Protein AF-A0AAD5RGF2-F1 (afdb_monomer_lite)

Sequence (316 aa):
MESLLALAFDNLSSYDGGKIKKGVKQVEGVLASMCLAPSTSSS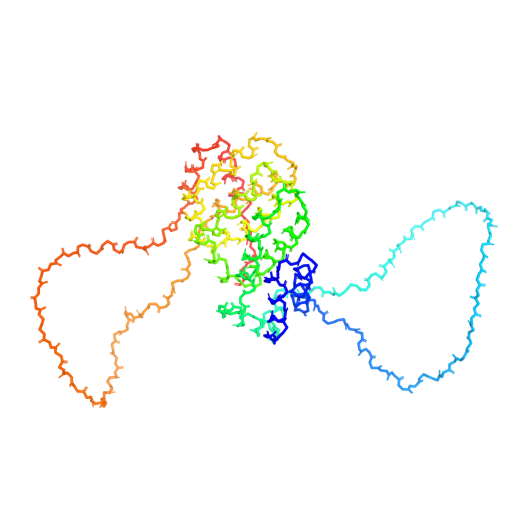KPNPNRSPRKHKRNVSSLANSSDLDGASSSSTTDQQQGSQNKSLNQLADDPAFREFFKTQEGFQYNIATHLLDTLERLVARGQDGQYDLLIVSVMDILQGVLLLHPPSKKLFAREQTMNLVLDLIEPVNCPAIQSSSLSVLIISLIDVPENNRCFEALDGLLAVSSLLDTLPSRSVGQKLIEVIYVWLMPETPSIPRAGGRDSVPGLLQRSPSKLPGVFARNNGDKKRENAGAEGDSTLSVEEKAEMLKGYMEDVDEFVVDLKRNPPFEGVVV

Radius of gyration: 27.9 Å; chains: 1; bounding box: 92×73×74 Å

InterPro domains:
  IPR012535 Cell division protein Cdc14 [PF08045] (1-311)
  IPR012535 Cell division protein Cdc14 [PTHR34065] (2-311)

Organism: NCBI:txid339359

Secondary structure (DSSP, 8-state):
-HHHHHHHHHHHT-S-HHHHHHHHHHHHHHHHHHHBPPPS------TT----------------------------------PBPPHHHHHT-HHHHHHHHHHHSTTT-HHHHHHHHHHHHHTT-TTSTTHHHHHHHHHHHHHHHHH-GGGGGGGGSHHHHHHHHHHHSTTS-HHHHHHHHHHHHHHHTT-HHHHHHHHHTTHHHHHHHHHHT---HHHHHHHHHHHHHHHSPPPPP-------------------------------------------PPPHHHHHHHHTTT-STHHHHHHHHHHS-TTTT---

Foldseek 3Di:
DVVLLVCLLVLLPDPDPVSVVVSLVSLVVLLCVLFFAPQPPPPDPPPPDDDDDDDDDDDDDDDDDDDDDDDDDPPPPPPSDRDTDDPVRSVPDPSLVVVQVQCVDPVRNLLVSLLVSLVSCVVVCPPVPCVVVNLSSLVSNLSSCVSHVVSLVVLLDLVSVVSLLVQLDPVHDPSSNLSSLSNLLSSLAQDLSNLVSCVVVVVLQSLLVVCVVVDDPSNNVSSLSNLLSSLAFHDQDPDDPDDPPDDDDDDDDDDDDDDDDDDDDDDDDPDPPPPPPPSDGDHSVRSLVVSVVRDVCSVVSVVVCVVCVPPPPDPD

pLDDT: mean 75.95, std 25.36, range [28.23, 98.38]

Structure (mmCIF, N/CA/C/O backbone):
data_AF-A0AAD5RGF2-F1
#
_entry.id   AF-A0AAD5RGF2-F1
#
loop_
_atom_site.group_PDB
_atom_site.id
_atom_site.type_symbol
_atom_site.label_atom_id
_atom_site.label_alt_id
_atom_site.label_comp_id
_atom_site.label_asym_id
_atom_site.label_entity_id
_atom_site.label_seq_id
_atom_site.pdbx_PDB_ins_code
_atom_site.Cartn_x
_atom_site.Cartn_y
_atom_site.Cartn_z
_atom_site.occupancy
_atom_site.B_iso_or_equiv
_atom_site.auth_seq_id
_atom_site.auth_comp_id
_atom_site.auth_asym_id
_atom_site.auth_atom_id
_atom_site.pdbx_PDB_model_num
ATOM 1 N N . MET A 1 1 ? -12.676 2.537 21.021 1.00 88.69 1 MET A N 1
ATOM 2 C CA . MET A 1 1 ? -11.789 2.918 19.896 1.00 88.69 1 MET A CA 1
ATOM 3 C C . MET A 1 1 ? -12.485 3.735 18.801 1.00 88.69 1 MET A C 1
ATOM 5 O O . MET A 1 1 ? -11.924 4.714 18.322 1.00 88.69 1 MET A O 1
ATOM 9 N N . GLU A 1 2 ? -13.708 3.362 18.429 1.00 91.62 2 GLU A N 1
ATOM 10 C CA . GLU A 1 2 ? -14.497 3.943 17.328 1.00 91.62 2 GLU A CA 1
ATOM 11 C C . GLU A 1 2 ? -14.607 5.476 17.333 1.00 91.62 2 GLU A C 1
ATOM 13 O O . GLU A 1 2 ? -14.487 6.097 16.284 1.00 91.62 2 GLU A O 1
ATOM 18 N N . SER A 1 3 ? -14.776 6.114 18.497 1.00 91.12 3 SER A N 1
ATOM 19 C CA . SER A 1 3 ? -14.884 7.579 18.594 1.00 91.12 3 SER A CA 1
ATOM 20 C C . SER A 1 3 ? -13.600 8.316 18.198 1.00 91.12 3 SER A C 1
ATOM 22 O O . SER A 1 3 ? -13.662 9.384 17.592 1.00 91.12 3 SER A O 1
ATOM 24 N N . LEU A 1 4 ? -12.433 7.744 18.516 1.00 91.44 4 LEU A N 1
ATOM 25 C CA . LEU A 1 4 ? -11.137 8.294 18.111 1.00 91.44 4 LEU A CA 1
ATOM 26 C C . LEU A 1 4 ? -10.947 8.163 16.600 1.00 91.44 4 LEU A C 1
ATOM 28 O O . LEU A 1 4 ? -10.474 9.101 15.961 1.00 91.44 4 LEU A O 1
ATOM 32 N N . LEU A 1 5 ? -11.355 7.020 16.041 1.00 94.75 5 LEU A N 1
ATOM 33 C CA . LEU A 1 5 ? -11.298 6.766 14.606 1.00 94.75 5 LEU A CA 1
ATOM 34 C C . LEU A 1 5 ? -12.266 7.663 13.833 1.00 94.75 5 LEU A C 1
ATOM 36 O O . LEU A 1 5 ? -11.851 8.269 12.856 1.00 94.75 5 LEU A O 1
ATOM 40 N N . ALA A 1 6 ? -13.500 7.842 14.307 1.00 94.88 6 ALA A N 1
ATOM 41 C CA . ALA A 1 6 ? -14.470 8.748 13.692 1.00 94.88 6 ALA A CA 1
ATOM 42 C C . ALA A 1 6 ? -13.910 10.175 13.562 1.00 94.88 6 ALA A C 1
ATOM 44 O O . ALA A 1 6 ? -13.911 10.745 12.476 1.00 94.88 6 ALA A O 1
ATOM 45 N N . LEU A 1 7 ? -13.322 10.711 14.640 1.00 95.88 7 LEU A N 1
ATOM 46 C CA . LEU A 1 7 ? -12.685 12.029 14.604 1.00 95.88 7 LEU A CA 1
ATOM 47 C C . LEU A 1 7 ? -11.490 12.082 13.636 1.00 95.88 7 LEU A C 1
ATOM 49 O O . LEU A 1 7 ? -11.255 13.112 13.000 1.00 95.88 7 LEU A O 1
ATOM 53 N N . ALA A 1 8 ? -10.712 11.001 13.544 1.00 96.75 8 ALA A N 1
ATOM 54 C CA . ALA A 1 8 ? -9.614 10.908 12.589 1.00 96.75 8 ALA A CA 1
ATOM 55 C C . ALA A 1 8 ? -10.130 10.908 11.144 1.00 96.75 8 ALA A C 1
ATOM 57 O O . ALA A 1 8 ? -9.607 11.650 10.314 1.00 96.75 8 ALA A O 1
ATOM 58 N N . PHE A 1 9 ? -11.192 10.157 10.858 1.00 97.31 9 PHE A N 1
ATOM 59 C CA . PHE A 1 9 ? -11.791 10.059 9.528 1.00 97.31 9 PHE A CA 1
ATOM 60 C C . PHE A 1 9 ? -12.466 11.361 9.085 1.00 97.31 9 PHE A C 1
ATOM 62 O O . PHE A 1 9 ? -12.321 11.750 7.928 1.00 97.31 9 PHE A O 1
ATOM 69 N N . ASP A 1 10 ? -13.089 12.111 9.996 1.00 97.19 10 ASP A N 1
ATOM 70 C CA . ASP A 1 10 ? -13.591 13.465 9.710 1.00 97.19 10 ASP A CA 1
ATOM 71 C C . ASP A 1 10 ? -12.460 14.414 9.271 1.00 97.19 10 ASP A C 1
ATOM 73 O O . ASP A 1 10 ? -12.632 15.281 8.413 1.00 97.19 10 ASP A O 1
ATOM 77 N N . ASN A 1 11 ? -11.267 14.247 9.846 1.00 97.44 11 ASN A N 1
ATOM 78 C CA . ASN A 1 11 ? -10.094 15.026 9.463 1.00 97.44 11 ASN A CA 1
ATOM 79 C C . ASN A 1 11 ? -9.471 14.536 8.143 1.00 97.44 11 ASN A C 1
ATOM 81 O O . ASN A 1 11 ? -9.024 15.368 7.356 1.00 97.44 11 ASN A O 1
ATOM 85 N N . LEU A 1 12 ? -9.466 13.225 7.875 1.00 97.06 12 LEU A N 1
ATOM 86 C CA . LEU A 1 12 ? -8.973 12.630 6.623 1.00 97.06 12 LEU A CA 1
ATOM 87 C C . LEU A 1 12 ? -9.880 12.926 5.416 1.00 97.06 12 LEU A C 1
ATOM 89 O O . LEU A 1 12 ? -9.400 13.088 4.293 1.00 97.06 12 LEU A O 1
ATOM 93 N N . SER A 1 13 ? -11.190 13.029 5.637 1.00 95.44 13 SER A N 1
ATOM 94 C CA . SER A 1 13 ? -12.176 13.367 4.602 1.00 95.44 13 SER A CA 1
ATOM 95 C C . SER A 1 13 ? -12.215 14.865 4.263 1.00 95.44 13 SER A C 1
ATOM 97 O O . SER A 1 13 ? -12.835 15.272 3.280 1.00 95.44 13 SER A O 1
ATOM 99 N N . SER A 1 14 ? -11.513 15.699 5.036 1.00 94.31 14 SER A N 1
ATOM 100 C CA . SER A 1 14 ? -11.391 17.136 4.797 1.00 94.31 14 SER A CA 1
ATOM 101 C C . SER A 1 14 ? -10.649 17.465 3.495 1.00 94.31 14 SER A C 1
ATOM 103 O O . SER A 1 14 ? -9.783 16.729 3.033 1.00 94.31 14 SER A O 1
ATOM 105 N N . TYR A 1 15 ? -10.933 18.645 2.939 1.00 90.12 15 TYR A N 1
ATOM 106 C CA . TYR A 1 15 ? -10.203 19.212 1.800 1.00 90.12 15 TYR A CA 1
ATOM 107 C C . TYR A 1 15 ? -8.976 20.035 2.221 1.00 90.12 15 TYR A C 1
ATOM 109 O O . TYR A 1 15 ? -8.103 20.296 1.400 1.00 90.12 15 TYR A O 1
ATOM 117 N N . ASP A 1 16 ? -8.917 20.450 3.486 1.00 92.88 16 ASP A N 1
ATOM 118 C CA . ASP A 1 16 ? -7.796 21.204 4.047 1.00 92.88 16 ASP A CA 1
ATOM 119 C C . ASP A 1 16 ? -6.626 20.280 4.419 1.00 92.88 16 ASP A C 1
ATOM 121 O O . ASP A 1 16 ? -6.779 19.392 5.261 1.00 92.88 16 ASP A O 1
ATOM 125 N N . GLY A 1 17 ? -5.444 20.534 3.848 1.00 92.06 17 GLY A N 1
ATOM 126 C CA . GLY A 1 17 ? -4.241 19.733 4.095 1.00 92.06 17 GLY A CA 1
ATOM 127 C C . GLY A 1 17 ? -3.797 19.729 5.563 1.00 92.06 17 GLY A C 1
ATOM 128 O O . GLY A 1 17 ? -3.267 18.727 6.044 1.00 92.06 17 GLY A O 1
ATOM 129 N N . GLY A 1 18 ? -4.065 20.809 6.309 1.00 94.94 18 GLY A N 1
ATOM 130 C CA . GLY A 1 18 ? -3.798 20.875 7.749 1.00 94.94 18 GLY A CA 1
ATOM 131 C C . GLY A 1 18 ? -4.640 19.875 8.545 1.00 94.94 18 GLY A C 1
ATOM 132 O O . GLY A 1 18 ? -4.113 19.146 9.392 1.00 94.94 18 GLY A O 1
ATOM 133 N N . LYS A 1 19 ? -5.938 19.793 8.239 1.00 96.94 19 LYS A N 1
ATOM 134 C CA . LYS A 1 19 ? -6.843 18.779 8.791 1.00 96.94 19 LYS A CA 1
ATOM 135 C C . LYS A 1 19 ? -6.448 17.367 8.373 1.00 96.94 19 LYS A C 1
ATOM 137 O O . LYS A 1 19 ? -6.345 16.525 9.258 1.00 96.94 19 LYS A O 1
ATOM 142 N N . ILE A 1 20 ? -6.125 17.114 7.103 1.00 96.88 20 ILE A N 1
ATOM 143 C CA . ILE A 1 20 ? -5.700 15.769 6.670 1.00 96.88 20 ILE A CA 1
ATOM 144 C C . ILE A 1 20 ? -4.458 15.332 7.456 1.00 96.88 20 ILE A C 1
ATOM 146 O O . ILE A 1 20 ? -4.459 14.267 8.069 1.00 96.88 20 ILE A O 1
ATOM 150 N N . LYS A 1 21 ? -3.441 16.198 7.567 1.00 96.88 21 LYS A N 1
ATOM 151 C CA . LYS A 1 21 ? -2.241 15.938 8.381 1.00 96.88 21 LYS A CA 1
ATOM 152 C C . LYS A 1 21 ? -2.573 15.639 9.846 1.00 96.88 21 LYS A C 1
ATOM 154 O O . LYS A 1 21 ? -1.913 14.815 10.476 1.00 96.88 21 LYS A O 1
ATOM 159 N N . LYS A 1 22 ? -3.584 16.303 10.412 1.00 97.62 22 LYS A N 1
ATOM 160 C CA . LYS A 1 22 ? -4.071 16.013 11.767 1.00 97.62 22 LYS A CA 1
ATOM 161 C C . LYS A 1 22 ? -4.736 14.635 11.847 1.00 97.62 22 LYS A C 1
ATOM 163 O O . LYS A 1 22 ? -4.462 13.917 12.802 1.00 97.62 22 LYS A O 1
ATOM 168 N N . GLY A 1 23 ? -5.557 14.269 10.863 1.00 97.81 23 GLY A N 1
ATOM 169 C CA . GLY A 1 23 ? -6.191 12.950 10.773 1.00 97.81 23 GLY A CA 1
ATOM 170 C C . GLY A 1 23 ? -5.162 11.825 10.686 1.00 97.81 23 GLY A C 1
ATOM 171 O O . GLY A 1 23 ? -5.204 10.894 11.483 1.00 97.81 23 GLY A O 1
ATOM 172 N N . VAL A 1 24 ? -4.164 11.979 9.812 1.00 97.50 24 VAL A N 1
ATOM 173 C CA . VAL A 1 24 ? -3.018 11.064 9.666 1.00 97.50 24 VAL A CA 1
ATOM 174 C C . VAL A 1 24 ? -2.310 10.852 11.011 1.00 97.50 24 VAL A C 1
ATOM 176 O O . VAL A 1 24 ? -2.174 9.720 11.464 1.00 97.50 24 VAL A O 1
ATOM 179 N N . LYS A 1 25 ? -1.976 11.933 11.731 1.00 97.25 25 LYS A N 1
ATOM 180 C CA . LYS A 1 25 ? -1.365 11.843 13.072 1.00 97.25 25 LYS A CA 1
ATOM 181 C C . LYS A 1 25 ? -2.256 11.183 14.124 1.00 97.25 25 LYS A C 1
ATOM 183 O O . LYS A 1 25 ? -1.752 10.560 15.055 1.00 97.25 25 LYS A O 1
ATOM 188 N N . GLN A 1 26 ? -3.573 11.360 14.037 1.00 97.06 26 GLN A N 1
ATOM 189 C CA . GLN A 1 26 ? -4.510 10.710 14.956 1.00 97.06 26 GLN A CA 1
ATOM 190 C C . GLN A 1 26 ? -4.540 9.199 14.727 1.00 97.06 26 GLN A C 1
ATOM 192 O O . GLN A 1 26 ? -4.489 8.451 15.701 1.00 97.06 26 GLN A O 1
ATOM 197 N N . VAL A 1 27 ? -4.562 8.760 13.464 1.00 97.25 27 VAL A N 1
ATOM 198 C CA . VAL A 1 27 ? -4.447 7.340 13.109 1.00 97.25 27 VAL A CA 1
ATOM 199 C C . VAL A 1 27 ? -3.119 6.776 13.608 1.00 97.25 27 VAL A C 1
ATOM 201 O O . VAL A 1 27 ? -3.119 5.793 14.343 1.00 97.25 27 VAL A O 1
ATOM 204 N N . GLU A 1 28 ? -2.004 7.438 13.296 1.00 95.69 28 GLU A N 1
ATOM 205 C CA . GLU A 1 28 ? -0.670 7.048 13.763 1.00 95.69 28 GLU A CA 1
ATOM 206 C C . GLU A 1 28 ? -0.619 6.903 15.292 1.00 95.69 28 GLU A C 1
ATOM 208 O O . GLU A 1 28 ? -0.119 5.907 15.807 1.00 95.69 28 GLU A O 1
ATOM 213 N N . GLY A 1 29 ? -1.210 7.848 16.032 1.00 94.19 29 GLY A N 1
ATOM 214 C CA . GLY A 1 29 ? -1.286 7.795 17.491 1.00 94.19 29 GLY A CA 1
ATOM 215 C C . GLY A 1 29 ? -2.074 6.596 18.025 1.00 94.19 29 GLY A C 1
ATOM 216 O O . GLY A 1 29 ? -1.660 5.988 19.015 1.00 94.19 29 GLY A O 1
ATOM 217 N N . VAL A 1 30 ? -3.179 6.219 17.368 1.00 93.19 30 VAL A N 1
ATOM 218 C CA . VAL A 1 30 ? -3.931 5.003 17.721 1.00 93.19 30 VAL A CA 1
ATOM 219 C C . VAL A 1 30 ? -3.057 3.769 17.496 1.00 93.19 30 VAL A C 1
ATOM 221 O O . VAL A 1 30 ? -2.925 2.956 18.410 1.00 93.19 30 VAL A O 1
ATOM 224 N N . LEU A 1 31 ? -2.399 3.655 16.338 1.00 93.06 31 LEU A N 1
ATOM 225 C CA . LEU A 1 31 ? -1.520 2.523 16.021 1.00 93.06 31 LEU A CA 1
ATOM 226 C C . LEU A 1 31 ? -0.338 2.424 16.996 1.00 93.06 31 LEU A C 1
ATOM 228 O O . LEU A 1 31 ? -0.085 1.364 17.569 1.00 93.06 31 LEU A O 1
ATOM 232 N N . ALA A 1 32 ? 0.332 3.544 17.269 1.00 91.12 32 ALA A N 1
ATOM 233 C CA . ALA A 1 32 ? 1.455 3.613 18.197 1.00 91.12 32 ALA A CA 1
ATOM 234 C C . ALA A 1 32 ? 1.061 3.186 19.618 1.00 91.12 32 ALA A C 1
ATOM 236 O O . ALA A 1 32 ? 1.807 2.459 20.273 1.00 91.12 32 ALA A O 1
ATOM 237 N N . SER A 1 33 ? -0.128 3.581 20.091 1.00 88.88 33 SER A N 1
ATOM 238 C CA . SER A 1 33 ? -0.611 3.200 21.427 1.00 88.88 33 SER A CA 1
ATOM 239 C C . SER A 1 33 ? -0.773 1.686 21.608 1.00 88.88 33 SER A C 1
ATOM 241 O O . SER A 1 33 ? -0.654 1.179 22.725 1.00 88.88 33 SER A O 1
ATOM 243 N N . MET A 1 34 ? -0.999 0.956 20.513 1.00 88.81 34 MET A N 1
ATOM 244 C CA . MET A 1 34 ? -1.106 -0.500 20.525 1.00 88.81 34 MET A CA 1
ATOM 245 C C . MET A 1 34 ? 0.260 -1.168 20.382 1.00 88.81 34 MET A C 1
ATOM 247 O O . MET A 1 34 ? 0.527 -2.137 21.087 1.00 88.81 34 MET A O 1
ATOM 251 N N . CYS A 1 35 ? 1.138 -0.646 19.523 1.00 86.94 35 CYS A N 1
ATOM 252 C CA . CYS A 1 35 ? 2.425 -1.275 19.212 1.00 86.94 35 CYS A CA 1
ATOM 253 C C . CYS A 1 35 ? 3.517 -1.030 20.269 1.00 86.94 35 CYS A C 1
ATOM 255 O O . CYS A 1 35 ? 4.466 -1.809 20.369 1.00 86.94 35 CYS A O 1
ATOM 257 N N . LEU A 1 36 ? 3.406 0.032 21.071 1.00 85.94 36 LEU A N 1
ATOM 258 C CA . LEU A 1 36 ? 4.407 0.386 22.080 1.00 85.94 36 LEU A CA 1
ATOM 259 C C . LEU A 1 36 ? 4.057 -0.206 23.450 1.00 85.94 36 LEU A C 1
ATOM 261 O O . LEU A 1 36 ? 2.907 -0.154 23.895 1.00 85.94 36 LEU A O 1
ATOM 265 N N . ALA A 1 37 ? 5.050 -0.761 24.149 1.00 71.56 37 ALA A N 1
ATOM 266 C CA . ALA A 1 37 ? 4.880 -1.205 25.525 1.00 71.56 37 ALA A CA 1
ATOM 267 C C . ALA A 1 37 ? 4.578 0.005 26.425 1.00 71.56 37 ALA A C 1
ATOM 269 O O . ALA A 1 37 ? 5.174 1.074 26.240 1.00 71.56 37 ALA A O 1
ATOM 270 N N . PRO A 1 38 ? 3.679 -0.136 27.417 1.00 66.25 38 PRO A N 1
ATOM 271 C CA . PRO A 1 38 ? 3.448 0.927 28.379 1.00 66.25 38 PRO A CA 1
ATOM 272 C C . PRO A 1 38 ? 4.770 1.242 29.076 1.00 66.25 38 PRO A C 1
ATOM 274 O O . PRO A 1 38 ? 5.392 0.366 29.681 1.00 66.25 38 PRO A O 1
ATOM 277 N N . SER A 1 39 ? 5.214 2.497 28.978 1.00 54.84 39 SER A N 1
ATOM 278 C CA . SER A 1 39 ? 6.402 2.959 29.685 1.00 54.84 39 SER A CA 1
ATOM 279 C C . SER A 1 39 ? 6.228 2.636 31.165 1.00 54.84 39 SER A C 1
ATOM 281 O O . SER A 1 39 ? 5.267 3.091 31.790 1.00 54.84 39 SER A O 1
ATOM 283 N N . THR A 1 40 ? 7.140 1.854 31.739 1.00 46.06 40 THR A N 1
ATOM 284 C CA . THR A 1 40 ? 7.184 1.557 33.173 1.00 46.06 40 THR A CA 1
ATOM 285 C C . THR A 1 40 ? 7.617 2.810 33.944 1.00 46.06 40 THR A C 1
ATOM 287 O O . THR A 1 40 ? 8.693 2.864 34.527 1.00 46.06 40 THR A O 1
ATOM 290 N N . SER A 1 41 ? 6.801 3.861 33.910 1.00 45.72 41 SER A N 1
ATOM 291 C CA . SER A 1 41 ? 7.004 5.135 34.605 1.00 45.72 41 SER A CA 1
ATOM 292 C C . SER A 1 41 ? 5.874 5.432 35.595 1.00 45.72 41 SER A C 1
ATOM 294 O O . SER A 1 41 ? 5.729 6.552 36.071 1.00 45.72 41 SER A O 1
ATOM 296 N N . SER A 1 42 ? 5.115 4.409 35.999 1.00 44.19 42 SER A N 1
ATOM 297 C CA . SER A 1 42 ? 4.270 4.445 37.195 1.00 44.19 42 SER A CA 1
ATOM 298 C C . SER A 1 42 ? 4.916 3.661 38.342 1.00 44.19 42 SER A C 1
ATOM 300 O O . SER A 1 42 ? 4.300 2.789 38.960 1.00 44.19 42 SER A O 1
ATOM 302 N N . SER A 1 43 ? 6.182 3.955 38.653 1.00 39.69 43 SER A N 1
ATOM 303 C CA . SER A 1 43 ? 6.703 3.671 39.988 1.00 39.69 43 SER A CA 1
ATOM 304 C C . SER A 1 43 ? 5.896 4.517 40.973 1.00 39.69 43 SER A C 1
ATOM 306 O O . SER A 1 43 ? 5.983 5.745 40.955 1.00 39.69 43 SER A O 1
ATOM 308 N N . LYS A 1 44 ? 5.064 3.846 41.776 1.00 40.59 44 LYS A N 1
ATOM 309 C CA . LYS A 1 44 ? 4.258 4.407 42.870 1.00 40.59 44 LYS A CA 1
ATOM 310 C C . LYS A 1 44 ? 5.005 5.559 43.570 1.00 40.59 44 LYS A C 1
ATOM 312 O O . LYS A 1 44 ? 6.179 5.371 43.902 1.00 40.59 44 LYS A O 1
ATOM 317 N N . PRO A 1 45 ? 4.369 6.714 43.845 1.00 37.72 45 PRO A N 1
ATOM 318 C CA . PRO A 1 45 ? 5.002 7.744 44.655 1.00 37.72 45 PRO A CA 1
ATOM 319 C C . PRO A 1 45 ? 5.266 7.147 46.039 1.00 37.72 45 PRO A C 1
ATOM 321 O O . PRO A 1 45 ? 4.339 6.829 46.778 1.00 37.72 45 PRO A O 1
ATOM 324 N N . ASN A 1 46 ? 6.540 6.925 46.359 1.00 44.16 46 ASN A N 1
ATOM 325 C CA . ASN A 1 46 ? 6.959 6.473 47.676 1.00 44.16 46 ASN A CA 1
ATOM 326 C C . ASN A 1 46 ? 6.642 7.609 48.671 1.00 44.16 46 ASN A C 1
ATOM 328 O O . ASN A 1 46 ? 7.241 8.681 48.544 1.00 44.16 46 ASN A O 1
ATOM 332 N N . PRO A 1 47 ? 5.723 7.436 49.640 1.00 44.12 47 PRO A N 1
ATOM 333 C CA . PRO A 1 47 ? 5.250 8.531 50.492 1.00 44.12 47 PRO A CA 1
ATOM 334 C C . PRO A 1 47 ? 6.287 9.008 51.523 1.00 44.12 47 PRO A C 1
ATOM 336 O O . PRO A 1 47 ? 5.976 9.854 52.354 1.00 44.12 47 PRO A O 1
ATOM 339 N N . ASN A 1 48 ? 7.523 8.500 51.476 1.00 45.34 48 ASN A N 1
ATOM 340 C CA . ASN A 1 48 ? 8.522 8.708 52.523 1.00 45.34 48 ASN A CA 1
ATOM 341 C C . ASN A 1 48 ? 9.725 9.575 52.117 1.00 45.34 48 ASN A C 1
ATOM 343 O O . ASN A 1 48 ? 10.792 9.475 52.723 1.00 45.34 48 ASN A O 1
ATOM 347 N N . ARG A 1 49 ? 9.594 10.433 51.094 1.00 41.41 49 ARG A N 1
ATOM 348 C CA . ARG A 1 49 ? 10.670 11.362 50.711 1.00 41.41 49 ARG A CA 1
ATOM 349 C C . ARG A 1 49 ? 10.314 12.802 51.078 1.00 41.41 49 ARG A C 1
ATOM 351 O O . ARG A 1 49 ? 9.606 13.493 50.353 1.00 41.41 49 ARG A O 1
ATOM 358 N N . SER A 1 50 ? 10.829 13.237 52.225 1.00 41.16 50 SER A N 1
ATOM 359 C CA . SER A 1 50 ? 10.734 14.604 52.745 1.00 41.16 50 SER A CA 1
ATOM 360 C C . SER A 1 50 ? 11.216 15.655 51.728 1.00 41.16 50 SER A C 1
ATOM 362 O O . SER A 1 50 ? 12.173 15.398 50.988 1.00 41.16 50 SER A O 1
ATOM 364 N N . PRO A 1 51 ? 10.629 16.867 51.704 1.00 39.66 51 PRO A N 1
ATOM 365 C CA . PRO A 1 51 ? 10.959 17.878 50.710 1.00 39.66 51 PRO A CA 1
ATOM 366 C C . PRO A 1 51 ? 12.258 18.597 51.095 1.00 39.66 51 PRO A C 1
ATOM 368 O O . PRO A 1 51 ? 12.297 19.362 52.060 1.00 39.66 51 PRO A O 1
ATOM 371 N N . ARG A 1 52 ? 13.337 18.395 50.330 1.00 40.78 52 ARG A N 1
ATOM 372 C CA . ARG A 1 52 ? 14.515 19.274 50.403 1.00 40.78 52 ARG A CA 1
ATOM 373 C C . ARG A 1 52 ? 14.349 20.448 49.440 1.00 40.78 52 ARG A C 1
ATOM 375 O O . ARG A 1 52 ? 14.257 20.276 48.230 1.00 40.78 52 ARG A O 1
ATOM 382 N N . LYS A 1 53 ? 14.296 21.642 50.033 1.00 37.44 53 LYS A N 1
ATOM 383 C CA . LYS A 1 53 ? 14.315 22.955 49.383 1.00 37.44 53 LYS A CA 1
ATOM 384 C C . LYS A 1 53 ? 15.711 23.297 48.834 1.00 37.44 53 LYS A C 1
ATOM 386 O O . LYS A 1 53 ? 16.710 22.905 49.429 1.00 37.44 53 LYS A O 1
ATOM 391 N N . HIS A 1 54 ? 15.707 24.185 47.831 1.00 34.38 54 HIS A N 1
ATOM 392 C CA . HIS A 1 54 ? 16.819 24.980 47.274 1.00 34.38 54 HIS A CA 1
ATOM 393 C C . HIS A 1 54 ? 17.815 24.200 46.387 1.00 34.38 54 HIS A C 1
ATOM 395 O O . HIS A 1 54 ? 18.180 23.081 46.698 1.00 34.38 54 HIS A O 1
ATOM 401 N N . LYS A 1 55 ? 18.309 24.727 45.259 1.00 34.59 55 LYS A N 1
ATOM 402 C CA . LYS A 1 55 ? 18.575 26.131 44.918 1.00 34.59 55 LYS A CA 1
ATOM 403 C C . LYS A 1 55 ? 18.701 26.272 43.391 1.00 34.59 55 LYS A C 1
ATOM 405 O O . LYS A 1 55 ? 19.321 25.437 42.743 1.00 34.59 55 LYS A O 1
ATOM 410 N N . ARG A 1 56 ? 18.137 27.355 42.847 1.00 36.03 56 ARG A N 1
ATOM 411 C CA . ARG A 1 56 ? 18.503 27.916 41.538 1.00 36.03 56 ARG A CA 1
ATOM 412 C C . ARG A 1 56 ? 20.001 28.228 41.537 1.00 36.03 56 ARG A C 1
ATOM 414 O O . ARG A 1 56 ? 20.473 28.773 42.531 1.00 36.03 56 ARG A O 1
ATOM 421 N N . ASN A 1 57 ? 20.691 27.979 40.428 1.00 30.08 57 ASN A N 1
ATOM 422 C CA . ASN A 1 57 ? 21.732 28.892 39.968 1.00 30.08 57 ASN A CA 1
ATOM 423 C C . ASN A 1 57 ? 21.890 28.837 38.450 1.00 30.08 57 ASN A C 1
ATOM 425 O O . ASN A 1 57 ? 21.703 27.808 37.809 1.00 30.08 57 ASN A O 1
ATOM 429 N N . VAL A 1 58 ? 22.150 30.025 37.927 1.00 35.28 58 VAL A N 1
ATOM 430 C CA . VAL A 1 58 ? 22.124 30.457 36.538 1.00 35.28 58 VAL A CA 1
ATOM 431 C C . VAL A 1 58 ? 23.574 30.729 36.111 1.00 35.28 58 VAL A C 1
ATOM 433 O O . VAL A 1 58 ? 24.365 31.183 36.932 1.00 35.28 58 VAL A O 1
ATOM 436 N N . SER A 1 59 ? 23.842 30.483 34.824 1.00 37.69 59 SER A N 1
ATOM 437 C CA . SER A 1 59 ? 24.864 31.070 33.930 1.00 37.69 59 SER A CA 1
ATOM 438 C C . SER A 1 59 ? 26.376 30.784 34.054 1.00 37.69 59 SER A C 1
ATOM 440 O O . SER A 1 59 ? 26.976 30.860 35.119 1.00 37.69 59 SER A O 1
ATOM 442 N N . SER A 1 60 ? 26.932 30.651 32.834 1.00 32.06 60 SER A N 1
ATOM 443 C CA . SER A 1 60 ? 28.146 31.256 32.234 1.00 32.06 60 SER A CA 1
ATOM 444 C C . SER A 1 60 ? 29.498 30.519 32.227 1.00 32.06 60 SER A C 1
ATOM 446 O O . SER A 1 60 ? 30.157 30.380 33.248 1.00 32.06 60 SER A O 1
ATOM 448 N N . LEU A 1 61 ? 29.883 30.154 30.991 1.00 34.22 61 LEU A N 1
ATOM 449 C CA . LEU A 1 61 ? 31.193 30.190 30.307 1.00 34.22 61 LEU A CA 1
ATOM 450 C C . LEU A 1 61 ? 32.452 30.594 31.108 1.00 34.22 61 LEU A C 1
ATOM 452 O O . LEU A 1 61 ? 32.510 31.715 31.602 1.00 34.22 61 LEU A O 1
ATOM 456 N N . ALA A 1 62 ? 33.515 29.772 31.040 1.00 32.06 62 ALA A N 1
ATOM 457 C CA . ALA A 1 62 ? 34.771 30.073 30.317 1.00 32.06 62 ALA A CA 1
ATOM 458 C C . ALA A 1 62 ? 35.860 28.979 30.497 1.00 32.06 62 ALA A C 1
ATOM 460 O O . ALA A 1 62 ? 36.040 28.442 31.584 1.00 32.06 62 ALA A O 1
ATOM 461 N N . ASN A 1 63 ? 36.561 28.709 29.386 1.00 32.56 63 ASN A N 1
ATOM 462 C CA . ASN A 1 63 ? 37.828 27.996 29.126 1.00 32.56 63 ASN A CA 1
ATOM 463 C C . ASN A 1 63 ? 38.793 27.628 30.274 1.00 32.56 63 ASN A C 1
ATOM 465 O O . ASN A 1 63 ? 39.196 28.500 31.037 1.00 32.56 63 ASN A O 1
ATOM 469 N N . SER A 1 64 ? 39.406 26.439 30.150 1.00 35.53 64 SER A N 1
ATOM 470 C CA . SER A 1 64 ? 40.872 26.294 30.019 1.00 35.53 64 SER A CA 1
ATOM 471 C C . SER A 1 64 ? 41.275 24.897 29.519 1.00 35.53 64 SER A C 1
ATOM 473 O O . SER A 1 64 ? 40.657 23.894 29.866 1.00 35.53 64 SER A O 1
ATOM 475 N N . SER A 1 65 ? 42.310 24.895 28.686 1.00 34.06 65 SER A N 1
ATOM 476 C CA . SER A 1 65 ? 43.058 23.801 28.064 1.00 34.06 65 SER A CA 1
ATOM 477 C C . SER A 1 65 ? 43.729 22.842 29.057 1.00 34.06 65 SER A C 1
ATOM 479 O O . SER A 1 65 ? 44.149 23.282 30.121 1.00 34.06 65 SER A O 1
ATOM 481 N N . ASP A 1 66 ? 43.844 21.557 28.687 1.00 31.72 66 ASP A N 1
ATOM 482 C CA . ASP A 1 66 ? 45.119 20.830 28.492 1.00 31.72 66 ASP A CA 1
ATOM 483 C C . ASP A 1 66 ? 45.002 19.290 28.644 1.00 31.72 66 ASP A C 1
ATOM 485 O O . ASP A 1 66 ? 44.553 18.777 29.665 1.00 31.72 66 ASP A O 1
ATOM 489 N N . LEU A 1 67 ? 45.507 18.608 27.601 1.00 39.50 67 LEU A N 1
ATOM 490 C CA . LEU A 1 67 ? 46.242 17.327 27.559 1.00 39.50 67 LEU A CA 1
ATOM 491 C C . LEU A 1 67 ? 45.523 15.963 27.715 1.00 39.50 67 LEU A C 1
ATOM 493 O O . LEU A 1 67 ? 45.195 15.499 28.802 1.00 39.50 67 LEU A O 1
ATOM 497 N N . ASP A 1 68 ? 45.393 15.309 26.552 1.00 29.53 68 ASP A N 1
ATOM 498 C CA . ASP A 1 68 ? 45.735 13.925 26.169 1.00 29.53 68 ASP A CA 1
ATOM 499 C C . ASP A 1 68 ? 45.815 12.800 27.221 1.00 29.53 68 ASP A C 1
ATOM 501 O O . ASP A 1 68 ? 46.660 12.799 28.114 1.00 29.53 68 ASP A O 1
ATOM 505 N N . GLY A 1 69 ? 45.063 11.717 26.963 1.00 30.70 69 GLY A N 1
ATOM 506 C CA . GLY A 1 69 ? 45.370 10.390 27.510 1.00 30.70 69 GLY A CA 1
ATOM 507 C C . GLY A 1 69 ? 44.194 9.414 27.588 1.00 30.70 69 GLY A C 1
ATOM 508 O O . GLY A 1 69 ? 43.565 9.297 28.628 1.00 30.70 69 GLY A O 1
ATOM 509 N N . ALA A 1 70 ? 43.938 8.707 26.482 1.00 32.06 70 ALA A N 1
ATOM 510 C CA . ALA A 1 70 ? 43.308 7.384 26.347 1.00 32.06 70 ALA A CA 1
ATOM 511 C C . ALA A 1 70 ? 42.445 6.821 27.505 1.00 32.06 70 ALA A C 1
ATOM 513 O O . ALA A 1 70 ? 42.978 6.421 28.537 1.00 32.06 70 ALA A O 1
ATOM 514 N N . SER A 1 71 ? 41.145 6.603 27.242 1.00 32.12 71 SER A N 1
ATOM 515 C CA . SER A 1 71 ? 40.437 5.303 27.362 1.00 32.12 71 SER A CA 1
ATOM 516 C C . SER A 1 71 ? 38.911 5.487 27.407 1.00 32.12 71 SER A C 1
ATOM 518 O O . SER A 1 71 ? 38.392 6.226 28.234 1.00 32.12 71 SER A O 1
ATOM 520 N N . SER A 1 72 ? 38.210 4.764 26.526 1.00 39.94 72 SER A N 1
ATOM 521 C CA . SER A 1 72 ? 36.852 4.216 26.707 1.00 39.94 72 SER A CA 1
ATOM 522 C C . SER A 1 72 ? 35.824 5.060 27.484 1.00 39.94 72 SER A C 1
ATOM 524 O O . SER A 1 72 ? 35.649 4.881 28.690 1.00 39.94 72 SER A O 1
ATOM 526 N N . SER A 1 73 ? 35.038 5.870 26.775 1.00 32.19 73 SER A N 1
ATOM 527 C CA . SER A 1 73 ? 33.753 6.370 27.270 1.00 32.19 73 SER A CA 1
ATOM 528 C C . SER A 1 73 ? 32.617 5.808 26.420 1.00 32.19 73 SER A C 1
ATOM 530 O O . SER A 1 73 ? 32.307 6.266 25.324 1.00 32.19 73 SER A O 1
ATOM 532 N N . SER A 1 74 ? 31.982 4.775 26.963 1.00 33.50 74 SER A N 1
ATOM 533 C CA . SER A 1 74 ? 30.613 4.393 26.652 1.00 33.50 74 SER A CA 1
ATOM 534 C C . SER A 1 74 ? 29.687 5.582 26.927 1.00 33.50 74 SER A C 1
ATOM 536 O O . SER A 1 74 ? 29.212 5.787 28.047 1.00 33.50 74 SER A O 1
ATOM 538 N N . THR A 1 75 ? 29.418 6.382 25.898 1.00 30.91 75 THR A N 1
ATOM 539 C CA . THR A 1 75 ? 28.315 7.345 25.892 1.00 30.91 75 THR A CA 1
ATOM 540 C C . THR A 1 75 ? 27.014 6.557 25.913 1.00 30.91 75 THR A C 1
ATOM 542 O O . THR A 1 75 ? 26.452 6.176 24.891 1.00 30.91 75 THR A O 1
ATOM 545 N N . THR A 1 76 ? 26.580 6.247 27.129 1.00 33.91 76 THR A N 1
ATOM 546 C CA . THR A 1 76 ? 25.269 5.678 27.406 1.00 33.91 76 THR A CA 1
ATOM 547 C C . THR A 1 76 ? 24.290 6.844 27.371 1.00 33.91 76 THR A C 1
ATOM 549 O O . THR A 1 76 ? 23.904 7.373 28.413 1.00 33.91 76 THR A O 1
ATOM 552 N N . ASP A 1 77 ? 23.942 7.297 26.167 1.00 31.52 77 ASP A N 1
ATOM 553 C CA . ASP A 1 77 ? 22.769 8.141 25.981 1.00 31.52 77 ASP A CA 1
ATOM 554 C C . ASP A 1 77 ? 21.549 7.298 26.352 1.00 31.52 77 ASP A C 1
ATOM 556 O O . ASP A 1 77 ? 21.103 6.420 25.614 1.00 31.52 77 ASP A O 1
ATOM 560 N N . GLN A 1 78 ? 21.037 7.533 27.560 1.00 36.09 78 GLN A N 1
ATOM 561 C CA . GLN A 1 78 ? 19.765 7.004 28.030 1.00 36.09 78 GLN A CA 1
ATOM 562 C C . GLN A 1 78 ? 18.627 7.658 27.236 1.00 36.09 78 GLN A C 1
ATOM 564 O O . GLN A 1 78 ? 17.916 8.530 27.734 1.00 36.09 78 GLN A O 1
ATOM 569 N N . GLN A 1 79 ? 18.415 7.212 26.000 1.00 37.41 79 GLN A N 1
ATOM 570 C CA . GLN A 1 79 ? 17.086 7.240 25.408 1.00 37.41 79 GLN A CA 1
ATOM 571 C C . GLN A 1 79 ? 16.258 6.180 26.139 1.00 37.41 79 GLN A C 1
ATOM 573 O O . GLN A 1 79 ? 16.368 4.984 25.875 1.00 37.41 79 GLN A O 1
ATOM 578 N N . GLN A 1 80 ? 15.439 6.615 27.101 1.00 40.88 80 GLN A N 1
ATOM 579 C CA . GLN A 1 80 ? 14.309 5.830 27.601 1.00 40.88 80 GLN A CA 1
ATOM 580 C C . GLN A 1 80 ? 13.307 5.646 26.453 1.00 40.88 80 GLN A C 1
ATOM 582 O O . GLN A 1 80 ? 12.315 6.360 26.349 1.00 40.88 80 GLN A O 1
ATOM 587 N N . GLY A 1 81 ? 13.620 4.726 25.543 1.00 43.81 81 GLY A N 1
ATOM 588 C CA . GLY A 1 81 ? 12.741 4.316 24.462 1.00 43.81 81 GLY A CA 1
ATOM 589 C C . GLY A 1 81 ? 11.651 3.407 25.009 1.00 43.81 81 GLY A C 1
ATOM 590 O O . GLY A 1 81 ? 11.942 2.394 25.649 1.00 43.81 81 GLY A O 1
ATOM 591 N N . SER A 1 82 ? 10.395 3.771 24.763 1.00 56.84 82 SER A N 1
ATOM 592 C CA . SER A 1 82 ? 9.263 2.851 24.853 1.00 56.84 82 SER A CA 1
ATOM 593 C C . SER A 1 82 ? 9.619 1.584 24.073 1.00 56.84 82 SER A C 1
ATOM 595 O O . SER A 1 82 ? 9.858 1.654 22.870 1.00 56.84 82 SER A O 1
ATOM 597 N N . GLN A 1 83 ? 9.739 0.441 24.748 1.00 71.88 83 GLN A N 1
ATOM 598 C CA . GLN A 1 83 ? 10.089 -0.808 24.071 1.00 71.88 83 GLN A CA 1
ATOM 599 C C . GLN A 1 83 ? 8.928 -1.237 23.164 1.00 71.88 83 GLN A C 1
ATOM 601 O O . GLN A 1 83 ? 7.770 -1.168 23.571 1.00 71.88 83 GLN A O 1
ATOM 606 N N . ASN A 1 84 ? 9.215 -1.664 21.934 1.00 78.75 84 ASN A N 1
ATOM 607 C CA . ASN A 1 84 ? 8.192 -2.196 21.030 1.00 78.75 84 ASN A CA 1
ATOM 608 C C . ASN A 1 84 ? 7.653 -3.522 21.585 1.00 78.75 84 ASN A C 1
ATOM 610 O O . ASN A 1 84 ? 8.437 -4.356 22.047 1.00 78.75 84 ASN A O 1
ATOM 614 N N . LYS A 1 85 ? 6.332 -3.732 21.536 1.00 80.19 85 LYS A N 1
ATOM 615 C CA . LYS A 1 85 ? 5.744 -5.036 21.871 1.00 80.19 85 LYS A CA 1
ATOM 616 C C . LYS A 1 85 ? 6.155 -6.065 20.821 1.00 80.19 85 LYS A C 1
ATOM 618 O O . LYS A 1 85 ? 6.218 -5.751 19.633 1.00 80.19 85 LYS A O 1
ATOM 623 N N . SER A 1 86 ? 6.411 -7.300 21.246 1.00 81.94 86 SER A N 1
ATOM 624 C CA . SER A 1 86 ? 6.568 -8.403 20.291 1.00 81.94 86 SER A CA 1
ATOM 625 C C . SER A 1 86 ? 5.215 -8.778 19.673 1.00 81.94 86 SER A C 1
ATOM 627 O O . SER A 1 86 ? 4.167 -8.535 20.273 1.00 81.94 86 SER A O 1
ATOM 629 N N . LEU A 1 87 ? 5.219 -9.406 18.491 1.00 76.50 87 LEU A N 1
ATOM 630 C CA . LEU A 1 87 ? 3.983 -9.827 17.807 1.00 76.50 87 LEU A CA 1
ATOM 631 C C . LEU A 1 87 ? 3.106 -10.733 18.691 1.00 76.50 87 LEU A C 1
ATOM 633 O O . LEU A 1 87 ? 1.893 -10.547 18.756 1.00 76.50 87 LEU A O 1
ATOM 637 N N . ASN A 1 88 ? 3.725 -11.638 19.455 1.00 81.69 88 ASN A N 1
ATOM 638 C CA . ASN A 1 88 ? 3.014 -12.520 20.386 1.00 81.69 88 ASN A CA 1
ATOM 639 C C . ASN A 1 88 ? 2.318 -11.735 21.508 1.00 81.69 88 ASN A C 1
ATOM 641 O O . ASN A 1 88 ?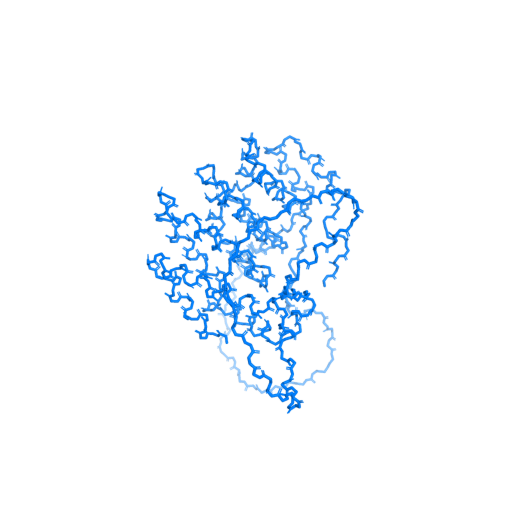 1.193 -12.049 21.879 1.00 81.69 88 ASN A O 1
ATOM 645 N N . GLN A 1 89 ? 2.959 -10.684 22.029 1.00 82.81 89 GLN A N 1
ATOM 646 C CA . GLN A 1 89 ? 2.354 -9.821 23.050 1.00 82.81 89 GLN A CA 1
ATOM 647 C C . GLN A 1 89 ? 1.187 -9.004 22.493 1.00 82.81 89 GLN A C 1
ATOM 649 O O . GLN A 1 89 ? 0.251 -8.695 23.227 1.00 82.81 89 GLN A O 1
ATOM 654 N N . LEU A 1 90 ? 1.244 -8.649 21.209 1.00 83.50 90 LEU A N 1
ATOM 655 C CA . LEU A 1 90 ? 0.191 -7.894 20.547 1.00 83.50 90 LEU A CA 1
ATOM 656 C C . LEU A 1 90 ? -1.080 -8.738 20.365 1.00 83.50 90 LEU A C 1
ATOM 658 O O . LEU A 1 90 ? -2.174 -8.242 20.612 1.00 83.50 90 LEU A O 1
ATOM 662 N N . ALA A 1 91 ? -0.946 -10.022 20.016 1.00 82.56 91 ALA A N 1
ATOM 663 C CA . ALA A 1 91 ? -2.081 -10.935 19.841 1.00 82.56 91 ALA A CA 1
ATOM 664 C C . ALA A 1 91 ? -2.922 -11.130 21.123 1.00 82.56 91 ALA A C 1
ATOM 666 O O . ALA A 1 91 ? -4.140 -11.349 21.064 1.00 82.56 91 ALA A O 1
ATOM 667 N N . ASP A 1 92 ? -2.289 -11.018 22.291 1.00 85.19 92 ASP A N 1
ATOM 668 C CA . ASP A 1 92 ? -2.949 -11.113 23.596 1.00 85.19 92 ASP A CA 1
ATOM 669 C C . ASP A 1 92 ? -3.443 -9.766 24.143 1.00 85.19 92 ASP A C 1
ATOM 671 O O . ASP A 1 92 ? -4.177 -9.742 25.134 1.00 85.19 92 ASP A O 1
ATOM 675 N N . ASP A 1 93 ? -3.105 -8.648 23.495 1.00 89.12 93 ASP A N 1
ATOM 676 C CA . ASP A 1 93 ? -3.518 -7.316 23.928 1.00 89.12 93 ASP A CA 1
ATOM 677 C C . ASP A 1 93 ? -5.024 -7.087 23.664 1.00 89.12 93 ASP A C 1
ATOM 679 O O . ASP A 1 93 ? -5.471 -7.114 22.509 1.00 89.12 93 ASP A O 1
ATOM 683 N N . PRO A 1 94 ? -5.839 -6.810 24.704 1.00 89.88 94 PRO A N 1
ATOM 684 C CA . PRO A 1 94 ? -7.257 -6.502 24.533 1.00 89.88 94 PRO A CA 1
ATOM 685 C C . PRO A 1 94 ? -7.521 -5.316 23.598 1.00 89.88 94 PRO A C 1
ATOM 687 O O . PRO A 1 94 ? -8.491 -5.349 22.840 1.00 89.88 94 PRO A O 1
ATOM 690 N N . ALA A 1 95 ? -6.664 -4.289 23.620 1.00 90.25 95 ALA A N 1
ATOM 691 C CA . ALA A 1 95 ? -6.803 -3.122 22.755 1.00 90.25 95 ALA A CA 1
ATOM 692 C C . ALA A 1 95 ? -6.564 -3.490 21.285 1.00 90.25 95 ALA A C 1
ATOM 694 O O . ALA A 1 95 ? -7.293 -3.021 20.412 1.00 90.25 95 ALA A O 1
ATOM 695 N N . PHE A 1 96 ? -5.601 -4.377 21.014 1.00 92.19 96 PHE A N 1
ATOM 696 C CA . PHE A 1 96 ? -5.354 -4.882 19.665 1.00 92.19 96 PHE A CA 1
ATOM 697 C C . PHE A 1 96 ? -6.503 -5.760 19.160 1.00 92.19 96 PHE A C 1
ATOM 699 O O . PHE A 1 96 ? -6.901 -5.647 18.006 1.00 92.19 96 PHE A O 1
ATOM 706 N N . ARG A 1 97 ? -7.105 -6.593 20.016 1.00 92.06 97 ARG A N 1
ATOM 707 C CA . ARG A 1 97 ? -8.284 -7.393 19.635 1.00 92.06 97 ARG A CA 1
ATOM 708 C C . ARG A 1 97 ? -9.503 -6.524 19.327 1.00 92.06 97 ARG A C 1
ATOM 710 O O . ARG A 1 97 ? -10.216 -6.798 18.362 1.00 92.06 97 ARG A O 1
ATOM 717 N N . GLU A 1 98 ? -9.742 -5.474 20.120 1.00 92.56 98 GLU A N 1
ATOM 718 C CA . GLU A 1 98 ? -10.788 -4.484 19.824 1.00 92.56 98 GLU A CA 1
ATOM 719 C C . GLU A 1 98 ? -10.496 -3.772 18.501 1.00 92.56 98 GLU A C 1
ATOM 721 O O . GLU A 1 98 ? -11.396 -3.646 17.671 1.00 92.56 98 GLU A O 1
ATOM 726 N N . PHE A 1 99 ? -9.243 -3.368 18.272 1.00 94.06 99 PHE A N 1
ATOM 727 C CA . PHE A 1 99 ? -8.810 -2.791 17.003 1.00 94.06 99 PHE A CA 1
ATOM 728 C C . PHE A 1 99 ? -9.093 -3.711 15.833 1.00 94.06 99 PHE A C 1
ATOM 730 O O . PHE A 1 99 ? -9.810 -3.308 14.922 1.00 94.06 99 PHE A O 1
ATOM 737 N N . PHE A 1 100 ? -8.589 -4.942 15.883 1.00 94.38 100 PHE A N 1
ATOM 738 C CA . PHE A 1 100 ? -8.732 -5.914 14.811 1.00 94.38 100 PHE A CA 1
ATOM 739 C C . PHE A 1 100 ? -10.209 -6.116 14.459 1.00 94.38 100 PHE A C 1
ATOM 741 O O . PHE A 1 100 ? -10.595 -5.944 13.308 1.00 94.38 100 PHE A O 1
ATOM 748 N N . LYS A 1 101 ? -11.065 -6.341 15.465 1.00 94.06 101 LYS A N 1
ATOM 749 C CA . LYS A 1 101 ? -12.520 -6.452 15.280 1.00 94.06 101 LYS A CA 1
ATOM 750 C C . LYS A 1 101 ? -13.144 -5.183 14.687 1.00 94.06 101 LYS A C 1
ATOM 752 O O . LYS A 1 101 ? -14.046 -5.259 13.860 1.00 94.06 101 LYS A O 1
ATOM 757 N N . THR A 1 102 ? -12.684 -4.009 15.113 1.00 94.19 102 THR A N 1
ATOM 758 C CA . THR A 1 102 ? -13.160 -2.723 14.583 1.00 94.19 102 THR A CA 1
ATOM 759 C C . THR A 1 102 ? -12.792 -2.569 13.102 1.00 94.19 102 THR A C 1
ATOM 761 O O . THR A 1 102 ? -13.590 -2.043 12.330 1.00 94.19 102 THR A O 1
ATOM 764 N N . GLN A 1 103 ? -11.619 -3.063 12.688 1.00 95.81 103 GLN A N 1
ATOM 765 C CA . GLN A 1 103 ? -11.155 -3.013 11.297 1.00 95.81 103 GLN A CA 1
ATOM 766 C C . GLN A 1 103 ? -11.919 -3.959 10.353 1.00 95.81 103 GLN A C 1
ATOM 768 O O . GLN A 1 103 ? -11.958 -3.701 9.147 1.00 95.81 103 GLN A O 1
ATOM 773 N N . GLU A 1 104 ? -12.574 -5.006 10.870 1.00 92.38 104 GLU A N 1
ATOM 774 C CA . GLU A 1 104 ? -13.471 -5.863 10.075 1.00 92.38 104 GLU A CA 1
ATOM 775 C C . GLU A 1 104 ? -14.736 -5.114 9.614 1.00 92.38 104 GLU A C 1
ATOM 777 O O . GLU A 1 104 ? -15.355 -5.471 8.609 1.00 92.38 104 GLU A O 1
ATOM 782 N N . GLY A 1 105 ? -15.128 -4.057 10.332 1.00 89.31 105 GLY A N 1
ATOM 783 C CA . GLY A 1 105 ? -16.251 -3.206 9.965 1.00 89.31 105 GLY A CA 1
ATOM 784 C C . GLY A 1 105 ? -15.880 -2.213 8.865 1.00 89.31 105 GLY A C 1
ATOM 785 O O . GLY A 1 105 ? -14.947 -1.428 9.014 1.00 89.31 105 GLY A O 1
ATOM 786 N N . PHE A 1 106 ? -16.677 -2.156 7.794 1.00 83.31 106 PHE A N 1
ATOM 787 C CA . PHE A 1 106 ? -16.456 -1.217 6.684 1.00 83.31 106 PHE A CA 1
ATOM 788 C C . PHE A 1 106 ? -16.402 0.255 7.128 1.00 83.31 106 PHE A C 1
ATOM 790 O O . PHE A 1 106 ? -15.670 1.046 6.547 1.00 83.31 106 PHE A O 1
ATOM 797 N N . GLN A 1 107 ? -17.155 0.627 8.170 1.00 89.69 107 GLN A N 1
ATOM 798 C CA . GLN A 1 107 ? -17.222 2.009 8.661 1.00 89.69 107 GLN A CA 1
ATOM 799 C C . GLN A 1 107 ? -15.909 2.471 9.294 1.00 89.69 107 GLN A C 1
ATOM 801 O O . GLN A 1 107 ? -15.574 3.651 9.203 1.00 89.69 107 GLN A O 1
ATOM 806 N N . TYR A 1 108 ? -15.174 1.551 9.928 1.00 93.81 108 TYR A N 1
ATOM 807 C CA . TYR A 1 108 ? -13.998 1.879 10.731 1.00 93.81 108 TYR A CA 1
ATOM 808 C C . TYR A 1 108 ? -12.691 1.269 10.219 1.00 93.81 108 TYR A C 1
ATOM 810 O O . TYR A 1 108 ? -11.657 1.391 10.883 1.00 93.81 108 TYR A O 1
ATOM 818 N N . ASN A 1 109 ? -12.724 0.655 9.035 1.00 96.69 109 ASN A N 1
ATOM 819 C CA . ASN A 1 109 ? -11.545 0.137 8.363 1.00 96.69 109 ASN A CA 1
ATOM 820 C C . ASN A 1 109 ? -10.643 1.292 7.905 1.00 96.69 109 ASN A C 1
ATOM 822 O O . ASN A 1 109 ? -10.921 1.989 6.930 1.00 96.69 109 ASN A O 1
ATOM 826 N N . ILE A 1 110 ? -9.534 1.476 8.613 1.00 97.94 110 ILE A N 1
ATOM 827 C CA . ILE A 1 110 ? -8.575 2.555 8.392 1.00 97.94 110 ILE A CA 1
ATOM 828 C C . ILE A 1 110 ? -7.966 2.472 6.993 1.00 97.94 110 ILE A C 1
ATOM 830 O O . ILE A 1 110 ? -7.797 3.509 6.361 1.00 97.94 110 ILE A O 1
ATOM 834 N N . ALA A 1 111 ? -7.664 1.270 6.489 1.00 98.12 111 ALA A N 1
ATOM 835 C CA . ALA A 1 111 ? -7.062 1.113 5.166 1.00 98.12 111 ALA A CA 1
ATOM 836 C C . ALA A 1 111 ? -7.968 1.686 4.066 1.00 98.12 111 ALA A C 1
ATOM 838 O O . ALA A 1 111 ? -7.478 2.385 3.187 1.00 98.12 111 ALA A O 1
ATOM 839 N N . THR A 1 112 ? -9.285 1.480 4.171 1.00 97.38 112 THR A N 1
ATOM 840 C CA . THR A 1 112 ? -10.265 2.063 3.236 1.00 97.38 112 THR A CA 1
ATOM 841 C C . THR A 1 112 ? -10.208 3.593 3.268 1.00 97.38 112 THR A C 1
ATOM 843 O O . THR A 1 112 ? -10.017 4.229 2.237 1.00 97.38 112 THR A O 1
ATOM 846 N N . HIS A 1 113 ? -10.258 4.196 4.461 1.00 97.81 113 HIS A N 1
ATOM 847 C CA . HIS A 1 113 ? -10.209 5.658 4.605 1.00 97.81 113 HIS A CA 1
ATOM 848 C C . HIS A 1 113 ? -8.875 6.271 4.156 1.00 97.81 113 HIS A C 1
ATOM 850 O O . HIS A 1 113 ? -8.849 7.392 3.641 1.00 97.81 113 HIS A O 1
ATOM 856 N N . LEU A 1 114 ? -7.757 5.565 4.352 1.00 98.19 114 LEU A N 1
ATOM 857 C CA . LEU A 1 114 ? -6.440 6.001 3.883 1.00 98.19 114 LEU A CA 1
ATOM 858 C C . LEU A 1 114 ? -6.337 5.937 2.357 1.00 98.19 114 LEU A C 1
ATOM 860 O O . LEU A 1 114 ? -5.837 6.892 1.771 1.00 98.19 114 LEU A O 1
ATOM 864 N N . LEU A 1 115 ? -6.856 4.882 1.723 1.00 97.81 115 LEU A N 1
ATOM 865 C CA . LEU A 1 115 ? -6.916 4.765 0.262 1.00 97.81 115 LEU A CA 1
ATOM 866 C C . LEU A 1 115 ? -7.768 5.881 -0.356 1.00 97.81 115 LEU A C 1
ATOM 868 O O . LEU A 1 115 ? -7.297 6.577 -1.251 1.00 97.81 115 LEU A O 1
ATOM 872 N N . ASP A 1 116 ? -8.955 6.146 0.195 1.00 97.12 116 ASP A N 1
ATOM 873 C CA . ASP A 1 116 ? -9.805 7.253 -0.265 1.00 97.12 116 ASP A CA 1
ATOM 874 C C . ASP A 1 116 ? -9.103 8.614 -0.097 1.00 97.12 116 ASP A C 1
ATOM 876 O O . ASP A 1 116 ? -9.281 9.548 -0.882 1.00 97.12 116 ASP A O 1
ATOM 880 N N . THR A 1 117 ? -8.318 8.768 0.974 1.00 97.38 117 THR A N 1
ATOM 881 C CA . THR A 1 117 ? -7.534 9.986 1.215 1.00 97.38 117 THR A CA 1
ATOM 882 C C . THR A 1 117 ? -6.412 10.124 0.203 1.00 97.38 117 THR A C 1
ATOM 884 O O . THR A 1 117 ? -6.211 11.213 -0.332 1.00 97.38 117 THR A O 1
ATOM 887 N N . LEU A 1 118 ? -5.705 9.033 -0.070 1.00 96.94 118 LEU A N 1
ATOM 888 C CA . LEU A 1 118 ? -4.623 8.984 -1.034 1.00 96.94 118 LEU A CA 1
ATOM 889 C C . LEU A 1 118 ? -5.116 9.367 -2.432 1.00 96.94 118 LEU A C 1
ATOM 891 O O . LEU A 1 118 ? -4.550 10.280 -3.022 1.00 96.94 118 LEU A O 1
ATOM 895 N N . GLU A 1 119 ? -6.211 8.771 -2.908 1.00 95.75 119 GLU A N 1
ATOM 896 C CA . GLU A 1 119 ? -6.825 9.109 -4.200 1.00 95.75 119 GLU A CA 1
ATOM 897 C C . GLU A 1 119 ? -7.077 10.624 -4.322 1.00 95.75 119 GLU A C 1
ATOM 899 O O . GLU A 1 119 ? -6.686 11.268 -5.298 1.00 95.75 119 GLU A O 1
ATOM 904 N N . ARG A 1 120 ? -7.646 11.240 -3.274 1.00 94.81 120 ARG A N 1
ATOM 905 C CA . ARG A 1 120 ? -7.889 12.693 -3.237 1.00 94.81 120 ARG A CA 1
ATOM 906 C C . ARG A 1 120 ? -6.610 13.527 -3.232 1.00 94.81 120 ARG A C 1
ATOM 908 O O . ARG A 1 120 ? -6.632 14.635 -3.770 1.00 94.81 120 ARG A O 1
ATOM 915 N N . LEU A 1 121 ? -5.548 13.065 -2.573 1.00 94.38 121 LEU A N 1
ATOM 916 C CA . LEU A 1 121 ? -4.268 13.775 -2.514 1.00 94.38 121 LEU A CA 1
ATOM 917 C C . LEU A 1 121 ? -3.555 13.727 -3.866 1.00 94.38 121 LEU A C 1
ATOM 919 O O . LEU A 1 121 ? -3.095 14.767 -4.333 1.00 94.38 121 LEU A O 1
ATOM 923 N N . VAL A 1 122 ? -3.534 12.560 -4.512 1.00 92.06 122 VAL A N 1
ATOM 924 C CA . VAL A 1 122 ? -2.923 12.359 -5.834 1.00 92.06 122 VAL A CA 1
ATOM 925 C C . VAL A 1 122 ? -3.642 13.185 -6.893 1.00 92.06 122 VAL A C 1
ATOM 927 O O . VAL A 1 122 ? -3.002 13.947 -7.613 1.00 92.06 122 VAL A O 1
ATOM 930 N N . ALA A 1 123 ? -4.979 13.167 -6.904 1.00 90.19 123 ALA A N 1
ATOM 931 C CA . ALA A 1 123 ? -5.777 13.951 -7.848 1.00 90.19 123 ALA A CA 1
ATOM 932 C C . ALA A 1 123 ? -5.540 15.476 -7.763 1.00 90.19 123 ALA A C 1
ATOM 934 O O . ALA A 1 123 ? -5.895 16.211 -8.684 1.00 90.19 123 ALA A O 1
ATOM 935 N N . ARG A 1 124 ? -4.967 15.977 -6.660 1.00 83.81 124 ARG A N 1
ATOM 936 C CA . ARG A 1 124 ? -4.701 17.410 -6.429 1.00 83.81 124 ARG A CA 1
ATOM 937 C C . ARG A 1 124 ? -3.220 17.771 -6.444 1.00 83.81 124 ARG A C 1
ATOM 939 O O . ARG A 1 124 ? -2.896 18.953 -6.512 1.00 83.81 124 ARG A O 1
ATOM 946 N N . GLY A 1 125 ? -2.332 16.788 -6.324 1.00 69.69 125 GLY A N 1
ATOM 947 C CA . GLY A 1 125 ? -0.914 16.958 -6.008 1.00 69.69 125 GLY A CA 1
ATOM 948 C C . GLY A 1 125 ? -0.014 17.350 -7.175 1.00 69.69 125 GLY A C 1
ATOM 949 O O . GLY A 1 125 ? 1.149 16.974 -7.164 1.00 69.69 125 GLY A O 1
ATOM 950 N N . GLN A 1 126 ? -0.508 18.104 -8.161 1.00 67.25 126 GLN A N 1
ATOM 951 C CA . GLN A 1 126 ? 0.238 18.383 -9.399 1.00 67.25 126 GLN A CA 1
ATOM 952 C C . GLN A 1 126 ? 1.542 19.175 -9.176 1.00 67.25 126 GLN A C 1
ATOM 954 O O . GLN A 1 126 ? 2.484 19.011 -9.943 1.00 67.25 126 GLN A O 1
ATOM 959 N N . ASP A 1 127 ? 1.631 19.959 -8.093 1.00 77.25 127 ASP A N 1
ATOM 960 C CA . ASP A 1 127 ? 2.818 20.761 -7.744 1.00 77.25 127 ASP A CA 1
ATOM 961 C C . ASP A 1 127 ? 3.659 20.153 -6.599 1.00 77.25 127 ASP A C 1
ATOM 963 O O . ASP A 1 127 ? 4.439 20.852 -5.948 1.00 77.25 127 ASP A O 1
ATOM 967 N N . GLY A 1 128 ? 3.451 18.876 -6.258 1.00 83.69 128 GLY A N 1
ATOM 968 C CA . GLY A 1 128 ? 4.176 18.195 -5.174 1.00 83.69 128 GLY A CA 1
ATOM 969 C C . GLY A 1 128 ? 3.851 18.690 -3.752 1.00 83.69 128 GLY A C 1
ATOM 970 O O . GLY A 1 128 ? 4.460 18.280 -2.762 1.00 83.69 128 GLY A O 1
ATOM 971 N N . GLN A 1 129 ? 2.858 19.578 -3.605 1.00 88.69 129 GLN A N 1
ATOM 972 C CA . GLN A 1 129 ? 2.455 20.173 -2.321 1.00 88.69 129 GLN A CA 1
ATOM 973 C C . GLN A 1 129 ? 2.083 19.121 -1.260 1.00 88.69 129 GLN A C 1
ATOM 975 O O . GLN A 1 129 ? 2.214 19.365 -0.056 1.00 88.69 129 GLN A O 1
ATOM 980 N N . TYR A 1 130 ? 1.606 17.959 -1.705 1.00 93.31 130 TYR A N 1
ATOM 981 C CA . TYR A 1 130 ? 1.130 16.883 -0.845 1.00 93.31 130 TYR A CA 1
ATOM 982 C C . TYR A 1 130 ? 2.103 15.708 -0.727 1.00 93.31 130 TYR A C 1
ATOM 984 O O . TYR A 1 130 ? 1.768 14.759 -0.029 1.00 93.31 130 TYR A O 1
ATOM 992 N N . ASP A 1 131 ? 3.309 15.770 -1.298 1.00 94.38 131 ASP A N 1
ATOM 993 C CA . ASP A 1 131 ? 4.239 14.630 -1.355 1.00 94.38 131 ASP A CA 1
ATOM 994 C C . ASP A 1 131 ? 4.537 14.030 0.020 1.00 94.38 131 ASP A C 1
ATOM 996 O O . ASP A 1 131 ? 4.388 12.831 0.242 1.00 94.38 131 ASP A O 1
ATOM 1000 N N . LEU A 1 132 ? 4.877 14.878 0.996 1.00 95.00 132 LEU A N 1
ATOM 1001 C CA . LEU A 1 132 ? 5.140 14.427 2.367 1.00 95.00 132 LEU A CA 1
ATOM 1002 C C . LEU A 1 132 ? 3.908 13.795 3.023 1.00 95.00 132 LEU A C 1
ATOM 1004 O O . LEU A 1 132 ? 4.033 12.934 3.892 1.00 95.00 132 LEU A O 1
ATOM 1008 N N . LEU A 1 133 ? 2.716 14.256 2.647 1.00 95.62 133 LEU A N 1
ATOM 1009 C CA . LEU A 1 133 ? 1.467 13.730 3.174 1.00 95.62 133 LEU A CA 1
ATOM 1010 C C . LEU A 1 133 ? 1.105 12.402 2.504 1.00 95.62 133 LEU A C 1
ATOM 1012 O O . LEU A 1 133 ? 0.663 11.500 3.203 1.00 95.62 133 LEU A O 1
ATOM 1016 N N . ILE A 1 134 ? 1.352 12.265 1.199 1.00 96.81 134 ILE A N 1
ATOM 1017 C CA . ILE A 1 134 ? 1.215 11.015 0.444 1.00 96.81 134 ILE A CA 1
ATOM 1018 C C . ILE A 1 134 ? 2.124 9.944 1.049 1.00 96.81 134 ILE A C 1
ATOM 1020 O O . ILE A 1 134 ? 1.631 8.885 1.428 1.00 96.81 134 ILE A O 1
ATOM 1024 N N . VAL A 1 135 ? 3.414 10.245 1.241 1.00 97.25 135 VAL A N 1
ATOM 1025 C CA . VAL A 1 135 ? 4.368 9.319 1.877 1.00 97.25 135 VAL A CA 1
ATOM 1026 C C . VAL A 1 135 ? 3.894 8.925 3.278 1.00 97.25 135 VAL A C 1
ATOM 1028 O O . VAL A 1 135 ? 3.843 7.747 3.606 1.00 97.25 135 VAL A O 1
ATOM 1031 N N . SER A 1 136 ? 3.444 9.888 4.090 1.00 97.50 136 SER A N 1
ATOM 1032 C CA . SER A 1 136 ? 2.944 9.591 5.437 1.00 97.50 136 SER A CA 1
ATOM 1033 C C . SER A 1 136 ? 1.674 8.729 5.436 1.00 97.50 136 SER A C 1
ATOM 1035 O O . SER A 1 136 ? 1.516 7.887 6.316 1.00 97.50 136 SER A O 1
ATOM 1037 N N . VAL A 1 137 ? 0.762 8.930 4.481 1.00 98.19 137 VAL A N 1
ATOM 1038 C CA . VAL A 1 137 ? -0.433 8.086 4.318 1.00 98.19 137 VAL A CA 1
ATOM 1039 C C . VAL A 1 137 ? -0.031 6.669 3.914 1.00 98.19 137 VAL A C 1
ATOM 1041 O O . VAL A 1 137 ? -0.574 5.717 4.472 1.00 98.19 137 VAL A O 1
ATOM 1044 N N . MET A 1 138 ? 0.938 6.528 3.008 1.00 97.81 138 MET A N 1
ATOM 1045 C CA . MET A 1 138 ? 1.458 5.233 2.567 1.00 97.81 138 MET A CA 1
ATOM 1046 C C . MET A 1 138 ? 2.146 4.456 3.690 1.00 97.81 138 MET A C 1
ATOM 1048 O O . MET A 1 138 ? 1.833 3.284 3.882 1.00 97.81 138 MET A O 1
ATOM 1052 N N . ASP A 1 139 ? 2.992 5.102 4.494 1.00 97.12 139 ASP A N 1
ATOM 1053 C CA . ASP A 1 139 ? 3.674 4.454 5.622 1.00 97.12 139 ASP A CA 1
ATOM 1054 C C . ASP A 1 139 ? 2.671 3.938 6.672 1.00 97.12 139 ASP A C 1
ATOM 1056 O O . ASP A 1 139 ? 2.798 2.832 7.206 1.00 97.12 139 ASP A O 1
ATOM 1060 N N . ILE A 1 140 ? 1.614 4.711 6.951 1.00 97.81 140 ILE A N 1
ATOM 1061 C CA . ILE A 1 140 ? 0.545 4.266 7.853 1.00 97.81 140 ILE A CA 1
ATOM 1062 C C . ILE A 1 140 ? -0.258 3.133 7.214 1.00 97.81 140 ILE A C 1
ATOM 1064 O O . ILE A 1 140 ? -0.556 2.150 7.893 1.00 97.81 140 ILE A O 1
ATOM 1068 N N . LEU A 1 141 ? -0.611 3.247 5.931 1.00 98.38 141 LEU A N 1
ATOM 1069 C CA . LEU A 1 141 ? -1.346 2.211 5.209 1.00 98.38 141 LEU A CA 1
ATOM 1070 C C . LEU A 1 141 ? -0.576 0.890 5.242 1.00 98.38 141 LEU A C 1
ATOM 1072 O O . LEU A 1 141 ? -1.148 -0.135 5.607 1.00 98.38 141 LEU A O 1
ATOM 1076 N N . GLN A 1 142 ? 0.728 0.932 4.977 1.00 97.00 142 GLN A N 1
ATOM 1077 C CA . GLN A 1 142 ? 1.636 -0.199 5.106 1.00 97.00 142 GLN A CA 1
ATOM 1078 C C . GLN A 1 142 ? 1.520 -0.856 6.494 1.00 97.00 142 GLN A C 1
ATOM 1080 O O . GLN A 1 142 ? 1.289 -2.063 6.597 1.00 97.00 142 GLN A O 1
ATOM 1085 N N . GLY A 1 143 ? 1.627 -0.065 7.567 1.00 95.56 143 GLY A N 1
ATOM 1086 C CA . GLY A 1 143 ? 1.495 -0.558 8.940 1.00 95.56 143 GLY A CA 1
ATOM 1087 C C . GLY A 1 143 ? 0.119 -1.164 9.236 1.00 95.56 143 GLY A C 1
ATOM 1088 O O . GLY A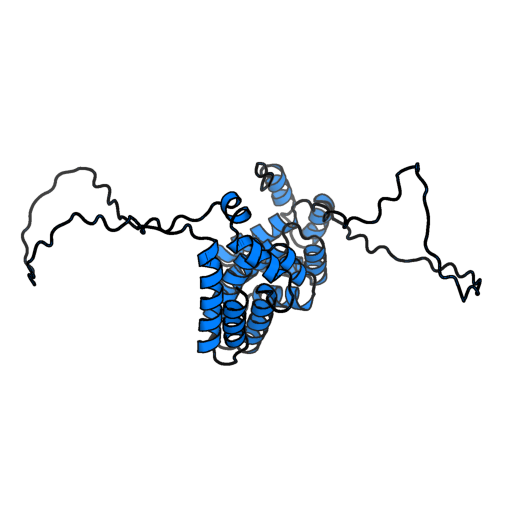 1 143 ? 0.023 -2.208 9.880 1.00 95.56 143 GLY A O 1
ATOM 1089 N N . VAL A 1 144 ? -0.957 -0.562 8.726 1.00 96.75 144 VAL A N 1
ATOM 1090 C CA . VAL A 1 144 ? -2.325 -1.080 8.882 1.00 96.75 144 VAL A CA 1
ATOM 1091 C C . VAL A 1 144 ? -2.493 -2.426 8.180 1.00 96.75 144 VAL A C 1
ATOM 1093 O O . VAL A 1 144 ? -3.122 -3.315 8.748 1.00 96.75 144 VAL A O 1
ATOM 1096 N N . LEU A 1 145 ? -1.916 -2.615 6.990 1.00 96.88 145 LEU A N 1
ATOM 1097 C CA . LEU A 1 145 ? -1.979 -3.893 6.270 1.00 96.88 145 LEU A CA 1
ATOM 1098 C C . LEU A 1 145 ? -1.226 -5.019 6.988 1.00 96.88 145 LEU A C 1
ATOM 1100 O O . LEU A 1 145 ? -1.631 -6.177 6.892 1.00 96.88 145 LEU A O 1
ATOM 1104 N N . LEU A 1 146 ? -0.168 -4.687 7.734 1.00 94.12 146 LEU A N 1
ATOM 1105 C CA . LEU A 1 146 ? 0.532 -5.642 8.597 1.00 94.12 146 LEU A CA 1
ATOM 1106 C C . LEU A 1 146 ? -0.287 -5.997 9.845 1.00 94.12 146 LEU A C 1
ATOM 1108 O O . LEU A 1 146 ? -0.343 -7.158 10.237 1.00 94.12 146 LEU A O 1
ATOM 1112 N N . LEU A 1 147 ? -0.937 -5.008 10.464 1.00 93.88 147 LEU A N 1
ATOM 1113 C CA . LEU A 1 147 ? -1.732 -5.201 11.683 1.00 93.88 147 LEU A CA 1
ATOM 1114 C C . LEU A 1 147 ? -3.100 -5.844 11.416 1.00 93.88 147 LEU A C 1
ATOM 1116 O O . LEU A 1 147 ? -3.652 -6.508 12.291 1.00 93.88 147 LEU A O 1
ATOM 1120 N N . HIS A 1 148 ? -3.650 -5.646 10.220 1.00 94.81 148 HIS A N 1
ATOM 1121 C CA . HIS A 1 148 ? -4.927 -6.201 9.791 1.00 94.81 148 HIS A CA 1
ATOM 1122 C C . HIS A 1 148 ? -4.805 -6.799 8.375 1.00 94.81 148 HIS A C 1
ATOM 1124 O O . HIS A 1 148 ? -5.249 -6.185 7.397 1.00 94.81 148 HIS A O 1
ATOM 1130 N N . PRO A 1 149 ? -4.255 -8.027 8.249 1.00 94.75 149 PRO A N 1
ATOM 1131 C CA . PRO A 1 149 ? -4.094 -8.720 6.969 1.00 94.75 149 PRO A CA 1
ATOM 1132 C C . PRO A 1 149 ? -5.355 -8.808 6.093 1.00 94.75 149 PRO A C 1
ATOM 1134 O O . PRO A 1 149 ? -5.217 -8.696 4.875 1.00 94.75 149 PRO A O 1
ATOM 1137 N N . PRO A 1 150 ? -6.593 -8.931 6.628 1.00 95.69 150 PRO A N 1
ATOM 1138 C CA . PRO A 1 150 ? -7.788 -8.927 5.784 1.00 95.69 150 PRO A CA 1
ATOM 1139 C C . PRO A 1 150 ? -7.953 -7.654 4.937 1.00 95.69 150 PRO A C 1
ATOM 1141 O O . PRO A 1 150 ? -8.553 -7.721 3.866 1.00 95.69 150 PRO A O 1
ATOM 1144 N N . SER A 1 151 ? -7.387 -6.513 5.359 1.00 97.38 151 SER A N 1
ATOM 1145 C CA . SER A 1 151 ? -7.406 -5.273 4.564 1.00 97.38 151 SER A CA 1
ATOM 1146 C C . SER A 1 151 ? -6.603 -5.373 3.265 1.00 97.38 151 SER A C 1
ATOM 1148 O O . SER A 1 151 ? -6.859 -4.595 2.350 1.00 97.38 151 SER A O 1
ATOM 1150 N N . LYS A 1 152 ? -5.682 -6.338 3.126 1.00 97.25 152 LYS A N 1
ATOM 1151 C CA . LYS A 1 152 ? -4.961 -6.562 1.864 1.00 97.25 152 LYS A CA 1
ATOM 1152 C C . LYS A 1 152 ? -5.908 -6.887 0.706 1.00 97.25 152 LYS A C 1
ATOM 1154 O O . LYS A 1 152 ? -5.611 -6.536 -0.426 1.00 97.25 152 LYS A O 1
ATOM 1159 N N . LYS A 1 153 ? -7.086 -7.466 0.968 1.00 95.69 153 LYS A N 1
ATOM 1160 C CA . LYS A 1 153 ? -8.088 -7.780 -0.069 1.00 95.69 153 LYS A CA 1
ATOM 1161 C C . LYS A 1 153 ? -8.658 -6.554 -0.787 1.00 95.69 153 LYS A C 1
ATOM 1163 O O . LYS A 1 153 ? -9.311 -6.695 -1.814 1.00 95.69 153 LYS A O 1
ATOM 1168 N N . LEU A 1 154 ? -8.433 -5.347 -0.263 1.00 97.06 154 LEU A N 1
ATOM 1169 C CA . LEU A 1 154 ? -8.810 -4.111 -0.951 1.00 97.06 154 LEU A CA 1
ATOM 1170 C C . LEU A 1 154 ? -8.056 -3.947 -2.282 1.00 97.06 154 LEU A C 1
ATOM 1172 O O . LEU A 1 154 ? -8.607 -3.364 -3.209 1.00 97.06 154 LEU A O 1
ATOM 1176 N N . PHE A 1 155 ? -6.853 -4.518 -2.397 1.00 97.94 155 PHE A N 1
ATOM 1177 C CA . PHE A 1 155 ? -6.001 -4.435 -3.588 1.00 97.94 155 PHE A CA 1
ATOM 1178 C C . PHE A 1 155 ? -6.378 -5.430 -4.693 1.00 97.94 155 PHE A C 1
ATOM 1180 O O . PHE A 1 155 ? -5.878 -5.304 -5.802 1.00 97.94 155 PHE A O 1
ATOM 1187 N N . ALA A 1 156 ? -7.315 -6.352 -4.450 1.00 96.62 156 ALA A N 1
ATOM 1188 C CA . ALA A 1 156 ? -7.900 -7.180 -5.509 1.00 96.62 156 ALA A CA 1
ATOM 1189 C C . ALA A 1 156 ? -8.814 -6.359 -6.440 1.00 96.62 156 ALA A C 1
ATOM 1191 O O . ALA A 1 156 ? -9.270 -6.843 -7.473 1.00 96.62 156 ALA A O 1
ATOM 1192 N N . ARG A 1 157 ? -9.132 -5.113 -6.059 1.00 97.31 157 ARG A N 1
ATOM 1193 C CA . ARG A 1 157 ? -9.878 -4.167 -6.888 1.00 97.31 157 ARG A CA 1
ATOM 1194 C C . ARG A 1 157 ? -8.914 -3.428 -7.801 1.00 97.31 157 ARG A C 1
ATOM 1196 O O . ARG A 1 157 ? -8.002 -2.758 -7.319 1.00 97.31 157 ARG A O 1
ATOM 1203 N N . GLU A 1 158 ? -9.220 -3.431 -9.093 1.00 97.69 158 GLU A N 1
ATOM 1204 C CA . GLU A 1 158 ? -8.400 -2.764 -10.109 1.00 97.69 158 GLU A CA 1
ATOM 1205 C C . GLU A 1 158 ? -8.148 -1.285 -9.799 1.00 97.69 158 GLU A C 1
ATOM 1207 O O . GLU A 1 158 ? -7.041 -0.801 -9.977 1.00 97.69 158 GLU A O 1
ATOM 1212 N N . GLN A 1 159 ? -9.148 -0.562 -9.285 1.00 97.06 159 GLN A N 1
ATOM 1213 C CA . GLN A 1 159 ? -9.004 0.856 -8.923 1.00 97.06 159 GLN A CA 1
ATOM 1214 C C . GLN A 1 159 ? -7.920 1.079 -7.861 1.00 97.06 159 GLN A C 1
ATOM 1216 O O . GLN A 1 159 ? -7.123 2.005 -7.961 1.00 97.06 159 GLN A O 1
ATOM 1221 N N . THR A 1 160 ? -7.886 0.222 -6.841 1.00 97.94 160 THR A N 1
ATOM 1222 C CA . THR A 1 160 ? -6.927 0.329 -5.740 1.00 97.94 160 THR A CA 1
ATOM 1223 C C . THR A 1 160 ? -5.532 -0.101 -6.180 1.00 97.94 160 THR A C 1
ATOM 1225 O O . THR A 1 160 ? -4.558 0.541 -5.794 1.00 97.94 160 THR A O 1
ATOM 1228 N N . MET A 1 161 ? -5.428 -1.153 -6.995 1.00 98.19 161 MET A N 1
ATOM 1229 C CA . MET A 1 161 ? -4.147 -1.589 -7.549 1.00 98.19 161 MET A CA 1
ATOM 1230 C C . MET A 1 161 ? -3.565 -0.539 -8.506 1.00 98.19 161 MET A C 1
ATOM 1232 O O . MET A 1 161 ? -2.415 -0.147 -8.329 1.00 98.19 161 MET A O 1
ATOM 1236 N N . ASN A 1 162 ? -4.370 -0.003 -9.433 1.00 97.50 162 ASN A N 1
ATOM 1237 C CA . ASN A 1 162 ? -3.952 1.081 -10.330 1.00 97.50 162 ASN A CA 1
ATOM 1238 C C . ASN A 1 162 ? -3.471 2.307 -9.556 1.00 97.50 162 ASN A C 1
ATOM 1240 O O . ASN A 1 162 ? -2.409 2.818 -9.865 1.00 97.50 162 ASN A O 1
ATOM 1244 N N . LEU A 1 163 ? -4.162 2.721 -8.486 1.00 97.56 163 LEU A N 1
ATOM 1245 C CA . LEU A 1 163 ? -3.704 3.846 -7.662 1.00 97.56 163 LEU A CA 1
ATOM 1246 C C . LEU A 1 163 ? -2.265 3.659 -7.147 1.00 97.56 163 LEU A C 1
ATOM 1248 O O . LEU A 1 163 ? -1.511 4.625 -7.060 1.00 97.56 163 LEU A O 1
ATOM 1252 N N . VAL A 1 164 ? -1.873 2.432 -6.784 1.00 97.69 164 VAL A N 1
ATOM 1253 C CA . VAL A 1 164 ? -0.492 2.145 -6.368 1.00 97.69 164 VAL A CA 1
ATOM 1254 C C . VAL A 1 164 ? 0.454 2.092 -7.564 1.00 97.69 164 VAL A C 1
ATOM 1256 O O . VAL A 1 164 ? 1.565 2.610 -7.458 1.00 97.69 164 VAL A O 1
ATOM 1259 N N . LEU A 1 165 ? 0.031 1.500 -8.685 1.00 97.50 165 LEU A N 1
ATOM 1260 C CA . LEU A 1 165 ? 0.834 1.424 -9.909 1.00 97.50 165 LEU A CA 1
ATOM 1261 C C . LEU A 1 165 ? 1.113 2.817 -10.507 1.00 97.50 165 LEU A C 1
ATOM 1263 O O . LEU A 1 165 ? 2.249 3.125 -10.856 1.00 97.50 165 LEU A O 1
ATOM 1267 N N . ASP A 1 166 ? 0.132 3.713 -10.503 1.00 96.06 166 ASP A N 1
ATOM 1268 C CA . ASP A 1 166 ? 0.289 5.106 -10.936 1.00 96.06 166 ASP A CA 1
ATOM 1269 C C . ASP A 1 166 ? 1.338 5.842 -10.081 1.00 96.06 166 ASP A C 1
ATOM 1271 O O . ASP A 1 166 ? 2.079 6.706 -10.553 1.00 96.06 166 ASP A O 1
ATOM 1275 N N . LEU A 1 167 ? 1.446 5.488 -8.797 1.00 95.94 167 LEU A N 1
ATOM 1276 C CA . LEU A 1 167 ? 2.384 6.116 -7.867 1.00 95.94 167 LEU A CA 1
ATOM 1277 C C . LEU A 1 167 ? 3.818 5.582 -7.959 1.00 95.94 167 LEU A C 1
ATOM 1279 O O . LEU A 1 167 ? 4.739 6.249 -7.475 1.00 95.94 167 LEU A O 1
ATOM 1283 N N . ILE A 1 168 ? 4.039 4.423 -8.590 1.00 96.12 168 ILE A N 1
ATOM 1284 C CA . ILE A 1 168 ? 5.399 3.930 -8.866 1.00 96.12 168 ILE A CA 1
ATOM 1285 C C . ILE A 1 168 ? 5.996 4.540 -10.137 1.00 96.12 168 ILE A C 1
ATOM 1287 O O . ILE A 1 168 ? 7.204 4.425 -10.340 1.00 96.12 168 ILE A O 1
ATOM 1291 N N . GLU A 1 169 ? 5.196 5.215 -10.967 1.00 93.19 169 GLU A N 1
ATOM 1292 C CA . GLU A 1 169 ? 5.670 5.788 -12.226 1.00 93.19 169 GLU A CA 1
ATOM 1293 C C . GLU A 1 169 ? 6.868 6.747 -12.043 1.00 93.19 169 GLU A C 1
ATOM 1295 O O . GLU A 1 169 ? 6.949 7.461 -11.033 1.00 93.19 169 GLU A O 1
ATOM 1300 N N . PRO A 1 170 ? 7.784 6.839 -13.036 1.00 91.25 170 PRO A N 1
ATOM 1301 C CA . PRO A 1 170 ? 8.973 7.703 -12.998 1.00 91.25 170 PRO A CA 1
ATOM 1302 C C . PRO A 1 170 ? 8.710 9.193 -12.740 1.00 91.25 170 PRO A C 1
ATOM 1304 O O . PRO A 1 170 ? 9.630 9.911 -12.352 1.00 91.25 170 PRO A O 1
ATOM 1307 N N . VAL A 1 171 ? 7.485 9.670 -12.987 1.00 90.25 171 VAL A N 1
ATOM 1308 C CA . VAL A 1 171 ? 7.091 11.070 -12.762 1.00 90.25 171 VAL A CA 1
ATOM 1309 C C . VAL A 1 171 ? 7.085 11.438 -11.276 1.00 90.25 171 VAL A C 1
ATOM 1311 O O . VAL A 1 171 ? 7.313 12.596 -10.921 1.00 90.25 171 VAL A O 1
ATOM 1314 N N . ASN A 1 172 ? 6.857 10.457 -10.402 1.00 92.44 172 ASN A N 1
ATOM 1315 C CA . ASN A 1 172 ? 6.793 10.665 -8.964 1.00 92.44 172 ASN A CA 1
ATOM 1316 C C . ASN A 1 172 ? 8.190 10.689 -8.341 1.00 92.44 172 ASN A C 1
ATOM 1318 O O . ASN A 1 172 ? 9.127 10.035 -8.800 1.00 92.44 172 ASN A O 1
ATOM 1322 N N . CYS A 1 173 ? 8.340 11.429 -7.241 1.00 92.69 173 CYS A N 1
ATOM 1323 C CA . CYS A 1 173 ? 9.624 11.495 -6.556 1.00 92.69 173 CYS A CA 1
ATOM 1324 C C . CYS A 1 173 ? 9.999 10.132 -5.921 1.00 92.69 173 CYS A C 1
ATOM 1326 O O . CYS A 1 173 ? 9.115 9.371 -5.511 1.00 92.69 173 CYS A O 1
ATOM 1328 N N . PRO A 1 174 ? 11.302 9.824 -5.748 1.00 95.56 174 PRO A N 1
ATOM 1329 C CA . PRO A 1 174 ? 11.745 8.517 -5.248 1.00 95.56 174 PRO A CA 1
ATOM 1330 C C . PRO A 1 174 ? 11.165 8.104 -3.888 1.00 95.56 174 PRO A C 1
ATOM 1332 O O . PRO A 1 174 ? 11.048 6.915 -3.599 1.00 95.56 174 PRO A O 1
ATOM 1335 N N . ALA A 1 175 ? 10.801 9.071 -3.039 1.00 95.69 175 ALA A N 1
ATOM 1336 C CA . ALA A 1 175 ? 10.177 8.798 -1.746 1.00 95.69 175 ALA A CA 1
ATOM 1337 C C . ALA A 1 175 ? 8.755 8.230 -1.902 1.00 95.69 175 ALA A C 1
ATOM 1339 O O . ALA A 1 175 ? 8.414 7.253 -1.235 1.00 95.69 175 ALA A O 1
ATOM 1340 N N . ILE A 1 176 ? 7.954 8.797 -2.813 1.00 96.44 176 ILE A N 1
ATOM 1341 C CA . ILE A 1 176 ? 6.611 8.297 -3.136 1.00 96.44 176 ILE A CA 1
ATOM 1342 C C . ILE A 1 176 ? 6.716 6.911 -3.765 1.00 96.44 176 ILE A C 1
ATOM 1344 O O . ILE A 1 176 ? 6.042 5.993 -3.303 1.00 96.44 176 ILE A O 1
ATOM 1348 N N . GLN A 1 177 ? 7.611 6.730 -4.740 1.00 96.75 177 GLN A N 1
ATOM 1349 C CA . GLN A 1 177 ? 7.837 5.429 -5.376 1.00 96.75 177 GLN A CA 1
ATOM 1350 C C . GLN A 1 177 ? 8.220 4.362 -4.345 1.00 96.75 177 GLN A C 1
ATOM 1352 O O . GLN A 1 177 ? 7.613 3.297 -4.288 1.00 96.75 177 GLN A O 1
ATOM 1357 N N . SER A 1 178 ? 9.188 4.656 -3.470 1.00 97.06 178 SER A N 1
ATOM 1358 C CA . SER A 1 178 ? 9.662 3.701 -2.464 1.00 97.06 178 SER A CA 1
ATOM 1359 C C . SER A 1 178 ? 8.584 3.316 -1.444 1.00 97.06 178 SER A C 1
ATOM 1361 O O . SER A 1 178 ? 8.522 2.152 -1.037 1.00 97.06 178 SER A O 1
ATOM 1363 N N . SER A 1 179 ? 7.754 4.266 -1.001 1.00 97.50 179 SER A N 1
ATOM 1364 C CA . SER A 1 179 ? 6.669 3.977 -0.052 1.00 97.50 179 SER A CA 1
ATOM 1365 C C . SER A 1 179 ? 5.521 3.217 -0.743 1.00 97.50 179 SER A C 1
ATOM 1367 O O . SER A 1 179 ? 5.031 2.221 -0.211 1.00 97.50 179 SER A O 1
ATOM 1369 N N . SER A 1 180 ? 5.201 3.565 -1.995 1.00 98.06 180 SER A N 1
ATOM 1370 C CA . SER A 1 180 ? 4.204 2.857 -2.818 1.00 98.06 180 SER A CA 1
ATOM 1371 C C . SER A 1 180 ? 4.608 1.410 -3.101 1.00 98.06 180 SER A C 1
ATOM 1373 O O . SER A 1 180 ? 3.807 0.501 -2.901 1.00 98.06 180 SER A O 1
ATOM 1375 N N . LEU A 1 181 ? 5.876 1.162 -3.454 1.00 98.19 181 LEU A N 1
ATOM 1376 C CA . LEU A 1 181 ? 6.410 -0.195 -3.615 1.00 98.19 181 LEU A CA 1
ATOM 1377 C C . LEU A 1 181 ? 6.354 -0.993 -2.304 1.00 98.19 181 LEU A C 1
ATOM 1379 O O . LEU A 1 181 ? 6.099 -2.191 -2.327 1.00 98.19 181 LEU A O 1
ATOM 1383 N N . SER A 1 182 ? 6.539 -0.345 -1.150 1.00 97.75 182 SER A N 1
ATOM 1384 C CA . SER A 1 182 ? 6.429 -1.015 0.156 1.00 97.75 182 SER A CA 1
ATOM 1385 C C . SER A 1 182 ? 4.991 -1.452 0.461 1.00 97.75 182 SER A C 1
ATOM 1387 O O . SER A 1 182 ? 4.776 -2.547 0.988 1.00 97.75 182 SER A O 1
ATOM 1389 N N . VAL A 1 183 ? 4.002 -0.628 0.099 1.00 98.38 183 VAL A N 1
ATOM 1390 C CA . VAL A 1 183 ? 2.578 -0.991 0.166 1.00 98.38 183 VAL A CA 1
ATOM 1391 C C . VAL A 1 183 ? 2.260 -2.115 -0.819 1.00 98.38 183 VAL A C 1
ATOM 1393 O O . VAL A 1 183 ? 1.610 -3.084 -0.424 1.00 98.38 183 VAL A O 1
ATOM 1396 N N . LEU A 1 184 ? 2.768 -2.031 -2.054 1.00 98.25 184 LEU A N 1
ATOM 1397 C CA . LEU A 1 184 ? 2.592 -3.062 -3.076 1.00 98.25 184 LEU A CA 1
ATOM 1398 C C . LEU A 1 184 ? 3.105 -4.415 -2.577 1.00 98.25 184 LEU A C 1
ATOM 1400 O O . LEU A 1 184 ? 2.328 -5.364 -2.521 1.00 98.25 184 LEU A O 1
ATOM 1404 N N . ILE A 1 185 ? 4.352 -4.481 -2.100 1.00 96.88 185 ILE A N 1
ATOM 1405 C CA . ILE A 1 185 ? 4.949 -5.692 -1.514 1.00 96.88 185 ILE A CA 1
ATOM 1406 C C . ILE A 1 185 ? 4.010 -6.317 -0.480 1.00 96.88 185 ILE A C 1
ATOM 1408 O O . ILE A 1 185 ? 3.639 -7.483 -0.593 1.00 96.88 185 ILE A O 1
ATOM 1412 N N . ILE A 1 186 ? 3.571 -5.545 0.515 1.00 96.88 186 ILE A N 1
ATOM 1413 C CA . ILE A 1 186 ? 2.740 -6.084 1.598 1.00 96.88 186 ILE A CA 1
ATOM 1414 C C . ILE A 1 186 ? 1.357 -6.509 1.113 1.00 96.88 186 ILE A C 1
ATOM 1416 O O . ILE A 1 186 ? 0.808 -7.475 1.652 1.00 96.88 186 ILE A O 1
ATOM 1420 N N . SER A 1 187 ? 0.808 -5.824 0.110 1.00 97.00 187 SER A N 1
ATOM 1421 C CA . SER A 1 187 ? -0.468 -6.191 -0.497 1.00 97.00 187 SER A CA 1
ATOM 1422 C C . SER A 1 187 ? -0.396 -7.527 -1.244 1.00 97.00 187 SER A C 1
ATOM 1424 O O . SER A 1 187 ? -1.359 -8.282 -1.176 1.00 97.00 187 SER A O 1
ATOM 1426 N N . LEU A 1 188 ? 0.732 -7.854 -1.883 1.00 95.69 188 LEU A N 1
ATOM 1427 C CA . LEU A 1 188 ? 0.902 -9.083 -2.669 1.00 95.69 188 LEU A CA 1
ATOM 1428 C C . LEU A 1 188 ? 1.228 -10.315 -1.802 1.00 95.69 188 LEU A C 1
ATOM 1430 O O . LEU A 1 188 ? 0.827 -11.431 -2.131 1.00 95.69 188 LEU A O 1
ATOM 1434 N N . ILE A 1 189 ? 1.911 -10.126 -0.664 1.00 92.69 189 ILE A N 1
ATOM 1435 C CA . ILE A 1 189 ? 2.286 -11.228 0.243 1.00 92.69 189 ILE A CA 1
ATOM 1436 C C . ILE A 1 189 ? 1.045 -11.987 0.739 1.00 92.69 189 ILE A C 1
ATOM 1438 O O . ILE A 1 189 ? 0.198 -11.407 1.430 1.00 92.69 189 ILE A O 1
ATOM 1442 N N . ASP A 1 190 ? 1.018 -13.296 0.470 1.00 89.25 190 ASP A N 1
ATOM 1443 C CA . ASP A 1 190 ? -0.011 -14.270 0.869 1.00 89.25 190 ASP A CA 1
ATOM 1444 C C . ASP A 1 190 ? -1.431 -13.966 0.359 1.00 89.25 190 ASP A C 1
ATOM 1446 O O . ASP A 1 190 ? -2.421 -14.398 0.956 1.00 89.25 190 ASP A O 1
ATOM 1450 N N . VAL A 1 191 ? -1.559 -13.216 -0.743 1.00 92.38 191 VAL A N 1
ATOM 1451 C CA . VAL A 1 191 ? -2.861 -12.890 -1.348 1.00 92.38 191 VAL A CA 1
ATOM 1452 C C . VAL A 1 191 ? -2.824 -13.120 -2.868 1.00 92.38 191 VAL A C 1
ATOM 1454 O O . VAL A 1 191 ? -2.582 -12.176 -3.621 1.00 92.38 191 VAL A O 1
ATOM 1457 N N . PRO A 1 192 ? -3.082 -14.354 -3.351 1.00 92.62 192 PRO A N 1
ATOM 1458 C CA . PRO A 1 192 ? -3.021 -14.678 -4.782 1.00 92.62 192 PRO A CA 1
ATOM 1459 C C . PRO A 1 192 ? -3.992 -13.841 -5.630 1.00 92.62 192 PRO A C 1
ATOM 1461 O O . PRO A 1 192 ? -3.600 -13.383 -6.700 1.00 92.62 192 PRO A O 1
ATOM 1464 N N . GLU A 1 193 ? -5.195 -13.538 -5.123 1.00 93.81 193 GLU A N 1
ATOM 1465 C CA . GLU A 1 193 ? -6.161 -12.628 -5.771 1.00 93.81 193 GLU A CA 1
ATOM 1466 C C . GLU A 1 193 ? -5.520 -11.276 -6.154 1.00 93.81 193 GLU A C 1
ATOM 1468 O O . GLU A 1 193 ? -5.755 -10.746 -7.242 1.00 93.81 193 GLU A O 1
ATOM 1473 N N . ASN A 1 194 ? -4.657 -10.732 -5.287 1.00 96.12 194 ASN A N 1
ATOM 1474 C CA . ASN A 1 194 ? -3.964 -9.472 -5.547 1.00 96.12 194 ASN A CA 1
ATOM 1475 C C . ASN A 1 194 ? -2.874 -9.635 -6.613 1.00 96.12 194 ASN A C 1
ATOM 1477 O O . ASN A 1 194 ? -2.718 -8.741 -7.439 1.00 96.12 194 ASN A O 1
ATOM 1481 N N . ASN A 1 195 ? -2.168 -10.773 -6.642 1.00 95.50 195 ASN A N 1
ATOM 1482 C CA . ASN A 1 195 ? -1.208 -11.079 -7.710 1.00 95.50 195 ASN A CA 1
ATOM 1483 C C . ASN A 1 195 ? -1.908 -11.142 -9.071 1.00 95.50 195 ASN A C 1
ATOM 1485 O O . ASN A 1 195 ? -1.415 -10.561 -10.034 1.00 95.50 195 ASN A O 1
ATOM 1489 N N . ARG A 1 196 ? -3.087 -11.780 -9.145 1.00 95.50 196 ARG A N 1
ATOM 1490 C CA . ARG A 1 196 ? -3.877 -11.838 -10.386 1.00 95.50 196 ARG A CA 1
ATOM 1491 C C . ARG A 1 196 ? -4.266 -10.435 -10.862 1.00 95.50 196 ARG A C 1
ATOM 1493 O O . ARG A 1 196 ? -4.135 -10.138 -12.044 1.00 95.50 196 ARG A O 1
ATOM 1500 N N . CYS A 1 197 ? -4.718 -9.571 -9.949 1.00 97.38 197 CYS A N 1
ATOM 1501 C CA . CYS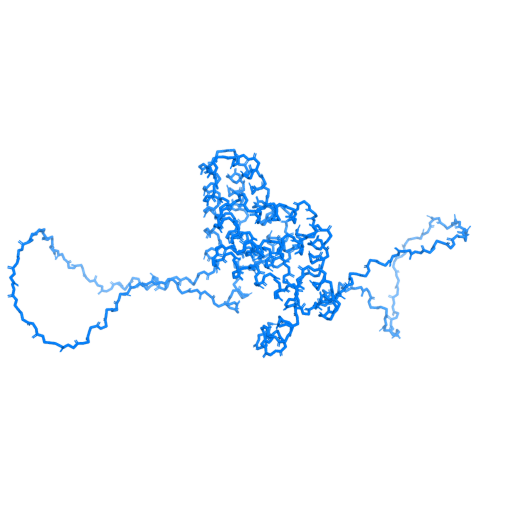 A 1 197 ? -5.080 -8.190 -10.277 1.00 97.38 197 CYS A CA 1
ATOM 1502 C C . CYS A 1 197 ? -3.862 -7.366 -10.728 1.00 97.38 197 CYS A C 1
ATOM 1504 O O . CYS A 1 197 ? -3.938 -6.664 -11.730 1.00 97.38 197 CYS A O 1
ATOM 1506 N N . PHE A 1 198 ? -2.731 -7.493 -10.030 1.00 97.81 198 PHE A N 1
ATOM 1507 C CA . PHE A 1 198 ? -1.467 -6.850 -10.393 1.00 97.81 198 PHE A CA 1
ATOM 1508 C C . PHE A 1 198 ? -1.002 -7.239 -11.803 1.00 97.81 198 PHE A C 1
ATOM 1510 O O . PHE A 1 198 ? -0.620 -6.377 -12.588 1.00 97.81 198 PHE A O 1
ATOM 1517 N N . GLU A 1 199 ? -1.078 -8.522 -12.151 1.00 96.19 199 GLU A N 1
ATOM 1518 C CA . GLU A 1 199 ? -0.704 -9.010 -13.481 1.00 96.19 199 GLU A CA 1
ATOM 1519 C C . GLU A 1 199 ? -1.668 -8.557 -14.576 1.00 96.19 199 GLU A C 1
ATOM 1521 O O . GLU A 1 199 ? -1.224 -8.170 -15.652 1.00 96.19 199 GLU A O 1
ATOM 1526 N N . ALA A 1 200 ? -2.975 -8.563 -14.298 1.00 96.88 200 ALA A N 1
ATOM 1527 C CA . ALA A 1 200 ? -3.995 -8.098 -15.238 1.00 96.88 200 ALA A CA 1
ATOM 1528 C C . ALA A 1 200 ? -3.861 -6.603 -15.582 1.00 96.88 200 ALA A C 1
ATOM 1530 O O . ALA A 1 200 ? -4.365 -6.168 -16.615 1.00 96.88 200 ALA A O 1
ATOM 1531 N N . LEU A 1 201 ? -3.191 -5.832 -14.722 1.00 97.56 201 LEU A N 1
ATOM 1532 C CA . LEU A 1 201 ? -2.916 -4.405 -14.893 1.00 97.56 201 LEU A CA 1
ATOM 1533 C C . LEU A 1 201 ? -1.483 -4.125 -15.369 1.00 97.56 201 LEU A C 1
ATOM 1535 O O . LEU A 1 201 ? -0.953 -3.046 -15.119 1.00 97.56 201 LEU A O 1
ATOM 1539 N N . ASP A 1 202 ? -0.835 -5.100 -16.015 1.00 97.00 202 ASP A N 1
ATOM 1540 C CA . ASP A 1 202 ? 0.532 -4.981 -16.536 1.00 97.00 202 ASP A CA 1
ATOM 1541 C C . ASP A 1 202 ? 1.567 -4.580 -15.463 1.00 97.00 202 ASP A C 1
ATOM 1543 O O . ASP A 1 202 ? 2.619 -4.006 -15.756 1.00 97.00 202 ASP A O 1
ATOM 1547 N N . GLY A 1 203 ? 1.313 -4.922 -14.197 1.00 96.88 203 GLY A N 1
ATOM 1548 C CA . GLY A 1 203 ? 2.185 -4.559 -13.083 1.00 96.88 203 GLY A CA 1
ATOM 1549 C C . GLY A 1 203 ? 3.605 -5.118 -13.222 1.00 96.88 203 GLY A C 1
ATOM 1550 O O . GLY A 1 203 ? 4.573 -4.445 -12.860 1.00 96.88 203 GLY A O 1
ATOM 1551 N N . LEU A 1 204 ? 3.752 -6.314 -13.808 1.00 95.38 204 LEU A N 1
ATOM 1552 C CA . LEU A 1 204 ? 5.061 -6.902 -14.118 1.00 95.38 204 LEU A CA 1
ATOM 1553 C C . LEU A 1 204 ? 5.845 -6.049 -15.115 1.00 95.38 204 LEU A C 1
ATOM 1555 O O . LEU A 1 204 ? 7.021 -5.782 -14.881 1.00 95.38 204 LEU A O 1
ATOM 1559 N N . LEU A 1 205 ? 5.182 -5.580 -16.177 1.00 94.94 205 LEU A N 1
ATOM 1560 C CA . LEU A 1 205 ? 5.787 -4.702 -17.172 1.00 94.94 205 LEU A CA 1
ATOM 1561 C C . LEU A 1 205 ? 6.200 -3.371 -16.544 1.00 94.94 205 LEU A C 1
ATOM 1563 O O . LEU A 1 205 ? 7.290 -2.876 -16.825 1.00 94.94 205 LEU A O 1
ATOM 1567 N N . ALA A 1 206 ? 5.352 -2.793 -15.689 1.00 95.56 206 ALA A N 1
ATOM 1568 C CA . ALA A 1 206 ? 5.653 -1.541 -15.003 1.00 95.56 206 ALA A CA 1
ATOM 1569 C C . ALA A 1 206 ? 6.903 -1.669 -14.112 1.00 95.56 206 ALA A C 1
ATOM 1571 O O . ALA A 1 206 ? 7.799 -0.825 -14.168 1.00 95.56 206 ALA A O 1
ATOM 1572 N N . VAL A 1 207 ? 6.997 -2.751 -13.330 1.00 95.94 207 VAL A N 1
ATOM 1573 C CA . VAL A 1 207 ? 8.132 -3.014 -12.433 1.00 95.94 207 VAL A CA 1
ATOM 1574 C C . VAL A 1 207 ? 9.414 -3.326 -13.207 1.00 95.94 207 VAL A C 1
ATOM 1576 O O . VAL A 1 207 ? 10.456 -2.754 -12.880 1.00 95.94 207 VAL A O 1
ATOM 1579 N N . SER A 1 208 ? 9.358 -4.188 -14.228 1.00 93.62 208 SER A N 1
ATOM 1580 C CA . SER A 1 208 ? 10.537 -4.550 -15.025 1.00 93.62 208 SER A CA 1
ATOM 1581 C C . SER A 1 208 ? 11.070 -3.352 -15.807 1.00 93.62 208 SER A C 1
ATOM 1583 O O . SER A 1 208 ? 12.256 -3.043 -15.731 1.00 93.62 208 SER A O 1
ATOM 1585 N N . SER A 1 209 ? 10.178 -2.595 -16.455 1.00 93.38 209 SER A N 1
ATOM 1586 C CA . SER A 1 209 ? 10.554 -1.393 -17.203 1.00 93.38 209 SER A CA 1
ATOM 1587 C C . SER A 1 209 ? 11.213 -0.363 -16.291 1.00 93.38 209 SER A C 1
ATOM 1589 O O . SER A 1 209 ? 12.206 0.254 -16.670 1.00 93.38 209 SER A O 1
ATOM 1591 N N . LEU A 1 210 ? 10.696 -0.178 -15.069 1.00 93.19 210 LEU A N 1
ATOM 1592 C CA . LEU A 1 210 ? 11.298 0.744 -14.110 1.00 93.19 210 LEU A CA 1
ATOM 1593 C C . LEU A 1 210 ? 12.668 0.252 -13.628 1.00 93.19 210 LEU A C 1
ATOM 1595 O O . LEU A 1 210 ? 13.568 1.073 -13.453 1.00 93.19 210 LEU A O 1
ATOM 1599 N N . LEU A 1 211 ? 12.853 -1.057 -13.443 1.00 91.44 211 LEU A N 1
ATOM 1600 C CA . LEU A 1 211 ? 14.137 -1.641 -13.054 1.00 91.44 211 LEU A CA 1
ATOM 1601 C C . LEU A 1 211 ? 15.215 -1.402 -14.126 1.00 91.44 211 LEU A C 1
ATOM 1603 O O . LEU A 1 211 ? 16.332 -1.005 -13.783 1.00 91.44 211 LEU A O 1
ATOM 1607 N N . ASP A 1 212 ? 14.849 -1.520 -15.404 1.00 90.31 212 ASP A N 1
ATOM 1608 C CA . ASP A 1 212 ? 15.736 -1.256 -16.545 1.00 90.31 212 ASP A CA 1
ATOM 1609 C C . ASP A 1 212 ? 16.164 0.216 -16.641 1.00 90.31 212 ASP A C 1
ATOM 1611 O O . ASP A 1 212 ? 17.258 0.526 -17.120 1.00 90.31 212 ASP A O 1
ATOM 1615 N N . THR A 1 213 ? 15.347 1.151 -16.137 1.00 89.56 213 THR A N 1
ATOM 1616 C CA . THR A 1 213 ? 15.696 2.585 -16.127 1.00 89.56 213 THR A CA 1
ATOM 1617 C C . THR A 1 213 ? 16.782 2.976 -15.115 1.00 89.56 213 THR A C 1
ATOM 1619 O O . THR A 1 213 ? 17.110 4.158 -15.014 1.00 89.56 213 THR A O 1
ATOM 1622 N N . LEU A 1 214 ? 17.371 2.013 -14.390 1.00 77.38 214 LEU A N 1
ATOM 1623 C CA . LEU A 1 214 ? 18.381 2.232 -13.343 1.00 77.38 214 LEU A CA 1
ATOM 1624 C C . LEU A 1 214 ? 17.915 3.260 -12.291 1.00 77.38 214 LEU A C 1
ATOM 1626 O O . LEU A 1 214 ? 18.492 4.347 -12.163 1.00 77.38 214 LEU A O 1
ATOM 1630 N N . PRO A 1 215 ? 16.866 2.939 -11.517 1.00 85.94 215 PRO A N 1
ATOM 1631 C CA . PRO A 1 215 ? 16.273 3.870 -10.572 1.00 85.94 215 PRO A CA 1
ATOM 1632 C C . PRO A 1 215 ? 17.221 4.162 -9.399 1.00 85.94 215 PRO A C 1
ATOM 1634 O O . PRO A 1 215 ? 18.268 3.535 -9.216 1.00 85.94 215 PRO A O 1
ATOM 1637 N N . SER A 1 216 ? 16.839 5.119 -8.546 1.00 90.56 216 SER A N 1
ATOM 1638 C CA . SER A 1 216 ? 17.580 5.376 -7.304 1.00 90.56 216 SER A CA 1
ATOM 1639 C C . SER A 1 216 ? 17.754 4.088 -6.486 1.00 90.56 216 SER A C 1
ATOM 1641 O O . SER A 1 216 ? 16.876 3.226 -6.480 1.00 90.56 216 SER A O 1
ATOM 1643 N N . ARG A 1 217 ? 18.865 3.964 -5.749 1.00 91.25 217 ARG A N 1
ATOM 1644 C CA . ARG A 1 217 ? 19.202 2.736 -5.004 1.00 91.25 217 ARG A CA 1
ATOM 1645 C C . ARG A 1 217 ? 18.056 2.223 -4.120 1.00 91.25 217 ARG A C 1
ATOM 1647 O O . ARG A 1 217 ? 17.841 1.017 -4.057 1.00 91.25 217 ARG A O 1
ATOM 1654 N N . SER A 1 218 ? 17.336 3.120 -3.443 1.00 91.50 218 SER A N 1
ATOM 1655 C CA . SER A 1 218 ? 16.199 2.758 -2.586 1.00 91.50 218 SER A CA 1
ATOM 1656 C C . SER A 1 218 ? 15.036 2.168 -3.381 1.00 91.50 218 SER A C 1
ATOM 1658 O O . SER A 1 218 ? 14.463 1.166 -2.969 1.00 91.50 218 SER A O 1
ATOM 1660 N N . VAL A 1 219 ? 14.717 2.756 -4.535 1.00 95.19 219 VAL A N 1
ATOM 1661 C CA . VAL A 1 219 ? 13.639 2.287 -5.416 1.00 95.19 219 VAL A CA 1
ATOM 1662 C C . VAL A 1 219 ? 14.035 0.971 -6.086 1.00 95.19 219 VAL A C 1
ATOM 1664 O O . VAL A 1 219 ? 13.256 0.026 -6.056 1.00 95.19 219 VAL A O 1
ATOM 1667 N N . GLY A 1 220 ? 15.270 0.859 -6.587 1.00 93.25 220 GLY A N 1
ATOM 1668 C CA . GLY A 1 220 ? 15.788 -0.373 -7.193 1.00 93.25 220 GLY A CA 1
ATOM 1669 C C . GLY A 1 220 ? 15.743 -1.568 -6.243 1.00 93.25 220 GLY A C 1
ATOM 1670 O O . GLY A 1 220 ? 15.286 -2.641 -6.624 1.00 93.25 220 GLY A O 1
ATOM 1671 N N . GLN A 1 221 ? 16.122 -1.369 -4.974 1.00 93.56 221 GLN A N 1
ATOM 1672 C CA . GLN A 1 221 ? 15.995 -2.415 -3.958 1.00 93.56 221 GLN A CA 1
ATOM 1673 C C . GLN A 1 221 ? 14.534 -2.854 -3.773 1.00 93.56 221 GLN A C 1
ATOM 1675 O O . GLN A 1 221 ? 14.261 -4.049 -3.698 1.00 93.56 221 GLN A O 1
ATOM 1680 N N . LYS A 1 222 ? 13.590 -1.908 -3.722 1.00 95.19 222 LYS A N 1
ATOM 1681 C CA . LYS A 1 222 ? 12.167 -2.227 -3.561 1.00 95.19 222 LYS A CA 1
ATOM 1682 C C . LYS A 1 222 ? 11.555 -2.910 -4.780 1.00 95.19 222 LYS A C 1
ATOM 1684 O O . LYS A 1 222 ? 10.722 -3.787 -4.600 1.00 95.19 222 LYS A O 1
ATOM 1689 N N . LEU A 1 223 ? 11.986 -2.579 -5.994 1.00 96.06 223 LEU A N 1
ATOM 1690 C CA . LEU A 1 223 ? 11.545 -3.282 -7.204 1.00 96.06 223 LEU A CA 1
ATOM 1691 C C . LEU A 1 223 ? 11.996 -4.739 -7.197 1.00 96.06 223 LEU A C 1
ATOM 1693 O O . LEU A 1 223 ? 11.196 -5.633 -7.451 1.00 96.06 223 LEU A O 1
ATOM 1697 N N . ILE A 1 224 ? 13.251 -4.980 -6.819 1.00 93.25 224 ILE A N 1
ATOM 1698 C CA . ILE A 1 224 ? 13.771 -6.335 -6.635 1.00 93.25 224 ILE A CA 1
ATOM 1699 C C . ILE A 1 224 ? 12.965 -7.085 -5.561 1.00 93.25 224 ILE A C 1
ATOM 1701 O O . ILE A 1 224 ? 12.590 -8.234 -5.775 1.00 93.25 224 ILE A O 1
ATOM 1705 N N . GLU A 1 225 ? 12.638 -6.441 -4.434 1.00 94.00 225 GLU A N 1
ATOM 1706 C CA . GLU A 1 225 ? 11.765 -7.037 -3.411 1.00 94.00 225 GLU A CA 1
ATOM 1707 C C . GLU A 1 225 ? 10.368 -7.382 -3.961 1.00 94.00 225 GLU A C 1
ATOM 1709 O O . GLU A 1 225 ? 9.855 -8.449 -3.636 1.00 94.00 225 GLU A O 1
ATOM 1714 N N . VAL A 1 226 ? 9.767 -6.539 -4.815 1.00 95.88 226 VAL A N 1
ATOM 1715 C CA . VAL A 1 226 ? 8.489 -6.854 -5.487 1.00 95.88 226 VAL A CA 1
ATOM 1716 C C . VAL A 1 226 ? 8.624 -8.107 -6.349 1.00 95.88 226 VAL A C 1
ATOM 1718 O O . VAL A 1 226 ? 7.781 -8.994 -6.238 1.00 95.88 226 VAL A O 1
ATOM 1721 N N . ILE A 1 227 ? 9.686 -8.218 -7.155 1.00 94.25 227 ILE A N 1
ATOM 1722 C CA . ILE A 1 227 ? 9.936 -9.403 -7.990 1.00 94.25 227 ILE A CA 1
ATOM 1723 C C . ILE A 1 227 ? 10.101 -10.658 -7.129 1.00 94.25 227 ILE A C 1
ATOM 1725 O O . ILE A 1 227 ? 9.455 -11.670 -7.399 1.00 94.25 227 ILE A O 1
ATOM 1729 N N . TYR A 1 228 ? 10.899 -10.592 -6.058 1.00 92.44 228 TYR A N 1
ATOM 1730 C CA . TYR A 1 228 ? 11.059 -11.717 -5.135 1.00 92.44 228 TYR A CA 1
ATOM 1731 C C . TYR A 1 228 ? 9.736 -12.127 -4.496 1.00 92.44 228 TYR A C 1
ATOM 1733 O O . TYR A 1 228 ? 9.410 -13.311 -4.482 1.00 92.44 228 TYR A O 1
ATOM 1741 N N . VAL A 1 229 ? 8.967 -11.160 -3.991 1.00 92.62 229 VAL A N 1
ATOM 1742 C CA . VAL A 1 229 ? 7.674 -11.398 -3.341 1.00 92.62 229 VAL A CA 1
ATOM 1743 C C . VAL A 1 229 ? 6.673 -12.009 -4.306 1.00 92.62 229 VAL A C 1
ATOM 1745 O O . VAL A 1 229 ? 5.973 -12.951 -3.944 1.00 92.62 229 VAL A O 1
ATOM 1748 N N . TRP A 1 230 ? 6.625 -11.503 -5.535 1.00 94.44 230 TRP A N 1
ATOM 1749 C CA . TRP A 1 230 ? 5.748 -12.032 -6.564 1.00 94.44 230 TRP A CA 1
ATOM 1750 C C . TRP A 1 230 ? 6.144 -13.457 -6.970 1.00 94.44 230 TRP A C 1
ATOM 1752 O O . TRP A 1 230 ? 5.262 -14.300 -7.111 1.00 94.44 230 TRP A O 1
ATOM 1762 N N . LEU A 1 231 ? 7.444 -13.767 -7.074 1.00 92.56 231 LEU A N 1
ATOM 1763 C CA . LEU A 1 231 ? 7.952 -15.116 -7.362 1.00 92.56 231 LEU A CA 1
ATOM 1764 C C . LEU A 1 231 ? 7.773 -16.113 -6.206 1.00 92.56 231 LEU A C 1
ATOM 1766 O O . LEU A 1 231 ? 7.926 -17.315 -6.431 1.00 92.56 231 LEU A O 1
ATOM 1770 N N . MET A 1 232 ? 7.460 -15.663 -4.985 1.00 88.25 232 MET A N 1
ATOM 1771 C CA . MET A 1 232 ? 7.245 -16.581 -3.865 1.00 88.25 232 MET A CA 1
ATOM 1772 C C . MET A 1 232 ? 6.101 -17.574 -4.158 1.00 88.25 232 MET A C 1
ATOM 1774 O O . MET A 1 232 ? 5.131 -17.227 -4.853 1.00 88.25 232 MET A O 1
ATOM 1778 N N . PRO A 1 233 ? 6.185 -18.807 -3.615 1.00 85.12 233 PRO A N 1
ATOM 1779 C CA . PRO A 1 233 ? 5.115 -19.788 -3.731 1.00 85.12 233 PRO A CA 1
ATOM 1780 C C . PRO A 1 233 ? 3.798 -19.229 -3.194 1.00 85.12 233 PRO A C 1
ATOM 1782 O O . PRO A 1 233 ? 3.747 -18.677 -2.094 1.00 85.12 233 PRO A O 1
ATOM 1785 N N . GLU A 1 234 ? 2.717 -19.398 -3.950 1.00 86.25 234 GLU A N 1
ATOM 1786 C CA . GLU A 1 234 ? 1.390 -19.017 -3.479 1.00 86.25 234 GLU A CA 1
ATOM 1787 C C . GLU A 1 234 ? 0.847 -20.098 -2.547 1.00 86.25 234 GLU A C 1
ATOM 1789 O O . GLU A 1 234 ? 0.687 -21.257 -2.932 1.00 86.25 234 GLU A O 1
ATOM 1794 N N . THR A 1 235 ? 0.549 -19.717 -1.306 1.00 71.56 235 THR A N 1
ATOM 1795 C CA . THR A 1 235 ? -0.196 -20.589 -0.398 1.00 71.56 235 THR A CA 1
ATOM 1796 C C . THR A 1 235 ? -1.681 -20.434 -0.725 1.00 71.56 235 THR A C 1
ATOM 1798 O O . THR A 1 235 ? -2.165 -19.298 -0.746 1.00 71.56 235 THR A O 1
ATOM 1801 N N . PRO A 1 236 ? -2.433 -21.523 -0.977 1.00 58.34 236 PRO A N 1
ATOM 1802 C CA . PRO A 1 236 ? -3.866 -21.413 -1.206 1.00 58.34 236 PRO A CA 1
ATOM 1803 C C . PRO A 1 236 ? -4.507 -20.731 0.001 1.00 58.34 236 PRO A C 1
ATOM 1805 O O . PRO A 1 236 ? -4.311 -21.153 1.146 1.00 58.34 236 PRO A O 1
ATOM 1808 N N . SER A 1 237 ? -5.260 -19.661 -0.254 1.00 52.50 237 SER A N 1
ATOM 1809 C CA . SER A 1 237 ? -6.024 -18.983 0.783 1.00 52.50 237 SER A CA 1
ATOM 1810 C C . SER A 1 237 ? -6.943 -20.024 1.437 1.00 52.50 237 SER A C 1
ATOM 1812 O O . SER A 1 237 ? -7.682 -20.735 0.755 1.00 52.50 237 SER A O 1
ATOM 1814 N N . ILE A 1 238 ? -6.800 -20.207 2.759 1.00 46.12 238 ILE A N 1
ATOM 1815 C CA . ILE A 1 238 ? -7.467 -21.277 3.521 1.00 46.12 238 ILE A CA 1
ATOM 1816 C C . ILE A 1 238 ? -8.932 -21.365 3.072 1.00 46.12 238 ILE A C 1
ATOM 1818 O O . ILE A 1 238 ? -9.627 -20.342 3.125 1.00 46.12 238 ILE A O 1
ATOM 1822 N N . PRO A 1 239 ? -9.426 -22.547 2.654 1.00 40.59 239 PRO A N 1
ATOM 1823 C CA . PRO A 1 239 ? -10.801 -22.681 2.215 1.00 40.59 239 PRO A CA 1
ATOM 1824 C C . PRO A 1 239 ? -11.728 -22.135 3.299 1.00 40.59 239 PRO A C 1
ATOM 1826 O O . PRO A 1 239 ? -11.707 -22.607 4.442 1.00 40.59 239 PRO A O 1
ATOM 1829 N N . ARG A 1 240 ? -12.575 -21.155 2.946 1.00 38.09 240 ARG A N 1
ATOM 1830 C CA . ARG A 1 240 ? -13.808 -20.896 3.705 1.00 38.09 240 ARG A CA 1
ATOM 1831 C C . ARG A 1 240 ? -14.419 -22.261 3.981 1.00 38.09 240 ARG A C 1
ATOM 1833 O O . ARG A 1 240 ? -14.522 -23.050 3.047 1.00 38.09 240 ARG A O 1
ATOM 1840 N N . ALA A 1 241 ? -14.776 -22.543 5.233 1.00 38.31 241 ALA A N 1
ATOM 1841 C CA . ALA A 1 241 ? -15.408 -23.794 5.632 1.00 38.31 241 ALA A CA 1
ATOM 1842 C C . ALA A 1 241 ? -16.726 -23.996 4.858 1.00 38.31 241 ALA A C 1
ATOM 1844 O O . ALA A 1 241 ? -17.812 -23.687 5.343 1.00 38.31 241 ALA A O 1
ATOM 1845 N N . GLY A 1 242 ? -16.614 -24.477 3.621 1.00 37.19 242 GLY A N 1
ATOM 1846 C CA . GLY A 1 242 ? -17.684 -25.052 2.840 1.00 37.19 242 GLY A CA 1
ATOM 1847 C C . GLY A 1 242 ? -18.145 -26.295 3.577 1.00 37.19 242 GLY A C 1
ATOM 1848 O O . GLY A 1 242 ? -17.333 -27.025 4.154 1.00 37.19 242 GLY A O 1
ATOM 1849 N N . GLY A 1 243 ? -19.464 -26.464 3.636 1.00 39.28 243 GLY A N 1
ATOM 1850 C CA . GLY A 1 243 ? -20.125 -27.533 4.367 1.00 39.28 243 GLY A CA 1
ATOM 1851 C C . GLY A 1 243 ? -19.413 -28.866 4.170 1.00 39.28 243 GLY A C 1
ATOM 1852 O O . GLY A 1 243 ? -19.184 -29.307 3.049 1.00 39.28 243 GLY A O 1
ATOM 1853 N N . ARG A 1 244 ? -19.041 -29.485 5.291 1.00 33.81 244 ARG A N 1
ATOM 1854 C CA . ARG A 1 244 ? -18.513 -30.845 5.339 1.00 33.81 244 ARG A CA 1
ATOM 1855 C C . ARG A 1 244 ? -19.577 -31.817 4.823 1.00 33.81 244 ARG A C 1
ATOM 1857 O O . ARG A 1 244 ? -20.313 -32.394 5.617 1.00 33.81 244 ARG A O 1
ATOM 1864 N N . ASP A 1 245 ? -19.618 -32.045 3.520 1.00 43.19 245 ASP A N 1
ATOM 1865 C CA . ASP A 1 245 ? -20.182 -33.262 2.947 1.00 43.19 245 ASP A CA 1
ATOM 1866 C C . ASP A 1 245 ? -19.136 -34.365 3.096 1.00 43.19 245 ASP A C 1
ATOM 1868 O O . ASP A 1 245 ? -18.326 -34.565 2.199 1.00 43.19 245 ASP A O 1
ATOM 1872 N N . SER A 1 246 ? -19.090 -35.008 4.273 1.00 43.69 246 SER A N 1
ATOM 1873 C CA . SER A 1 246 ? -18.533 -36.358 4.513 1.00 43.69 246 SER A CA 1
ATOM 1874 C C . SER A 1 246 ? -18.544 -36.704 6.010 1.00 43.69 246 SER A C 1
ATOM 1876 O O . SER A 1 246 ? -17.499 -36.767 6.654 1.00 43.69 246 SER A O 1
ATOM 1878 N N . VAL A 1 247 ? -19.720 -36.965 6.587 1.00 41.84 247 VAL A N 1
ATOM 1879 C CA . VAL A 1 247 ? -19.820 -37.837 7.772 1.00 41.84 247 VAL A CA 1
ATOM 1880 C C . VAL A 1 247 ? -21.030 -38.761 7.579 1.00 41.84 247 VAL A C 1
ATOM 1882 O O . VAL A 1 247 ? -22.154 -38.260 7.512 1.00 41.84 247 VAL A O 1
ATOM 1885 N N . PRO A 1 248 ? -20.853 -40.091 7.451 1.00 35.72 248 PRO A N 1
ATOM 1886 C CA . PRO A 1 248 ? -21.971 -41.027 7.399 1.00 35.72 248 PRO A CA 1
ATOM 1887 C C . PRO A 1 248 ? -22.707 -41.023 8.740 1.00 35.72 248 PRO A C 1
ATOM 1889 O O . PRO A 1 248 ? -22.091 -41.069 9.804 1.00 35.72 248 PRO A O 1
ATOM 1892 N N . GLY A 1 249 ? -24.030 -40.916 8.670 1.00 41.06 249 GLY A N 1
ATOM 1893 C CA . GLY A 1 249 ? -24.869 -40.572 9.805 1.00 41.06 249 GLY A CA 1
ATOM 1894 C C . GLY A 1 249 ? -24.912 -41.593 10.937 1.00 41.06 249 GLY A C 1
ATOM 1895 O O . GLY A 1 249 ? -24.869 -42.801 10.730 1.00 41.06 249 GLY A O 1
ATOM 1896 N N . LEU A 1 250 ? -25.160 -41.076 12.137 1.00 42.34 250 LEU A N 1
ATOM 1897 C CA . LEU A 1 250 ? -26.022 -41.736 13.105 1.00 42.34 250 LEU A CA 1
ATOM 1898 C C . LEU A 1 250 ? -26.627 -40.677 14.033 1.00 42.34 250 LEU A C 1
ATOM 1900 O O . LEU A 1 250 ? -25.928 -39.783 14.496 1.00 42.34 250 LEU A O 1
ATOM 1904 N N . LEU A 1 251 ? -27.920 -40.843 14.322 1.00 40.38 251 LEU A N 1
ATOM 1905 C CA . LEU A 1 251 ? -28.772 -40.049 15.222 1.00 40.38 251 LEU A CA 1
ATOM 1906 C C . LEU A 1 251 ? -29.549 -38.888 14.577 1.00 40.38 251 LEU A C 1
ATOM 1908 O O . LEU A 1 251 ? -29.376 -37.706 14.855 1.00 40.38 251 LEU A O 1
ATOM 1912 N N . GLN A 1 252 ? -30.539 -39.312 13.786 1.00 37.62 252 GLN A N 1
ATOM 1913 C CA . GLN A 1 252 ? -31.921 -38.825 13.869 1.00 37.62 252 GLN A CA 1
ATOM 1914 C C . GLN A 1 252 ? -32.274 -38.172 15.221 1.00 37.62 252 GLN A C 1
ATOM 1916 O O . GLN A 1 252 ? -32.205 -38.831 16.259 1.00 37.62 252 GLN A O 1
ATOM 1921 N N . ARG A 1 253 ? -32.862 -36.971 15.167 1.00 36.00 253 ARG A N 1
ATOM 1922 C CA . ARG A 1 253 ? -34.273 -36.739 15.544 1.00 36.00 253 ARG A CA 1
ATOM 1923 C C . ARG A 1 253 ? -34.730 -35.351 15.072 1.00 36.00 253 ARG A C 1
ATOM 1925 O O . ARG A 1 253 ? -34.160 -34.330 15.426 1.00 36.00 253 ARG A O 1
ATOM 1932 N N . SER A 1 254 ? -35.749 -35.371 14.219 1.00 37.97 254 SER A N 1
ATOM 1933 C CA . SER A 1 254 ? -36.419 -34.243 13.554 1.00 37.97 254 SER A CA 1
ATOM 1934 C C . SER A 1 254 ? -37.587 -33.690 14.429 1.00 37.97 254 SER A C 1
ATOM 1936 O O . SER A 1 254 ? -37.680 -34.062 15.596 1.00 37.97 254 SER A O 1
ATOM 1938 N N . PRO A 1 255 ? -38.593 -32.964 13.891 1.00 45.59 255 PRO A N 1
ATOM 1939 C CA . PRO A 1 255 ? -38.591 -31.544 13.509 1.00 45.59 255 PRO A CA 1
ATOM 1940 C C . PRO A 1 255 ? -39.850 -30.792 14.031 1.00 45.59 255 PRO A C 1
ATOM 1942 O O . PRO A 1 255 ? -40.860 -31.407 14.373 1.00 45.59 255 PRO A O 1
ATOM 1945 N N . SER A 1 256 ? -39.880 -29.460 13.971 1.00 35.50 256 SER A N 1
ATOM 1946 C CA . SER A 1 256 ? -41.143 -28.698 13.957 1.00 35.50 256 SER A CA 1
ATOM 1947 C C . SER A 1 256 ? -41.375 -28.103 12.567 1.00 35.50 256 SER A C 1
ATOM 1949 O O . SER A 1 256 ? -40.569 -27.361 12.018 1.00 35.50 256 SER A O 1
ATOM 1951 N N . LYS A 1 257 ? -42.483 -28.551 11.977 1.00 38.00 257 LYS A N 1
ATOM 1952 C CA . LYS A 1 257 ? -42.953 -28.331 10.609 1.00 38.00 257 LYS A CA 1
ATOM 1953 C C . LYS A 1 257 ? -43.523 -26.922 10.436 1.00 38.00 257 LYS A C 1
ATOM 1955 O O . LYS A 1 257 ? -44.264 -26.491 11.309 1.00 38.00 257 LYS A O 1
ATOM 1960 N N . LEU A 1 258 ? -43.361 -26.344 9.244 1.00 33.81 258 LEU A N 1
ATOM 1961 C CA . LEU A 1 258 ? -44.485 -25.875 8.420 1.00 33.81 258 LEU A CA 1
ATOM 1962 C C . LEU A 1 258 ? -44.110 -26.017 6.920 1.00 33.81 258 LEU A C 1
ATOM 1964 O O . LEU A 1 258 ? -42.969 -25.716 6.570 1.00 33.81 258 LEU A O 1
ATOM 1968 N N . PRO A 1 259 ? -44.999 -26.546 6.050 1.00 34.72 259 PRO A N 1
ATOM 1969 C CA . PRO A 1 259 ? -44.633 -27.107 4.749 1.00 34.72 259 PRO A CA 1
ATOM 1970 C C . PRO A 1 259 ? -45.030 -26.253 3.528 1.00 34.72 259 PRO A C 1
ATOM 1972 O O . PRO A 1 259 ? -46.087 -25.635 3.495 1.00 34.72 259 PRO A O 1
ATOM 1975 N N . GLY A 1 260 ? -44.163 -26.329 2.514 1.00 30.08 260 GLY A N 1
ATOM 1976 C CA . GLY A 1 260 ? -44.381 -26.340 1.060 1.00 30.08 260 GLY A CA 1
ATOM 1977 C C . GLY A 1 260 ? -45.601 -25.683 0.410 1.00 30.08 260 GLY A C 1
ATOM 1978 O O . GLY A 1 260 ? -46.700 -26.206 0.507 1.00 30.08 260 GLY A O 1
ATOM 1979 N N . VAL A 1 261 ? -45.323 -24.694 -0.447 1.00 32.72 261 VAL A N 1
ATOM 1980 C CA . VAL A 1 261 ? -45.921 -24.450 -1.781 1.00 32.72 261 VAL A CA 1
ATOM 1981 C C . VAL A 1 261 ? -44.851 -23.597 -2.502 1.00 32.72 261 VAL A C 1
ATOM 1983 O O . VAL A 1 261 ? -44.503 -22.545 -1.991 1.00 32.72 261 VAL A O 1
ATOM 1986 N N . PHE A 1 262 ? -44.105 -23.998 -3.534 1.00 31.28 262 PHE A N 1
ATOM 1987 C CA . PHE A 1 262 ? -44.489 -24.462 -4.861 1.00 31.28 262 PHE A CA 1
ATOM 1988 C C . PHE A 1 262 ? -43.351 -25.307 -5.459 1.00 31.28 262 PHE A C 1
ATOM 1990 O O . PHE A 1 262 ? -42.245 -24.816 -5.672 1.00 31.28 262 PHE A O 1
ATOM 1997 N N . ALA A 1 263 ? -43.645 -26.560 -5.797 1.00 33.69 263 ALA A N 1
ATOM 1998 C CA . ALA A 1 263 ? -42.850 -27.341 -6.733 1.00 33.69 263 ALA A CA 1
ATOM 1999 C C . ALA A 1 263 ? -43.546 -27.319 -8.099 1.00 33.69 263 ALA A C 1
ATOM 2001 O O . ALA A 1 263 ? -44.643 -27.861 -8.221 1.00 33.69 263 ALA A O 1
ATOM 2002 N N . ARG A 1 264 ? -42.915 -26.702 -9.106 1.00 32.03 264 ARG A N 1
ATOM 2003 C CA . ARG A 1 264 ? -42.950 -27.105 -10.528 1.00 32.03 264 ARG A CA 1
ATOM 2004 C C . ARG A 1 264 ? -42.219 -26.066 -11.383 1.00 32.03 264 ARG A C 1
ATOM 2006 O O . ARG A 1 264 ? -42.752 -24.997 -11.640 1.00 32.03 264 ARG A O 1
ATOM 2013 N N . ASN A 1 265 ? -41.051 -26.415 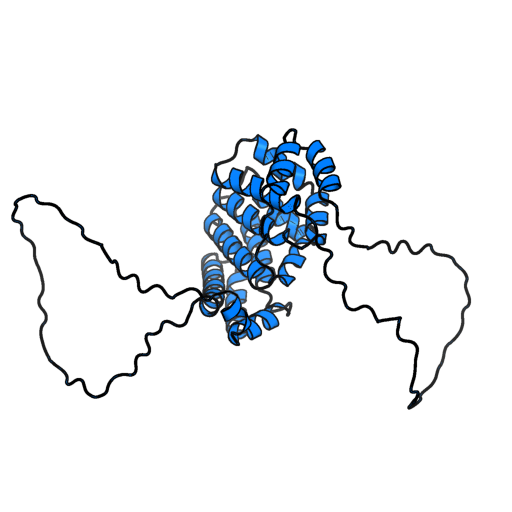-11.910 1.00 33.47 265 ASN A N 1
ATOM 2014 C CA . ASN A 1 265 ? -41.010 -26.808 -13.314 1.00 33.47 265 ASN A CA 1
ATOM 2015 C C . ASN A 1 265 ? -39.688 -27.484 -13.669 1.00 33.47 265 ASN A C 1
ATOM 2017 O O . ASN A 1 265 ? -38.603 -26.973 -13.415 1.00 33.47 265 ASN A O 1
ATOM 2021 N N . ASN A 1 266 ? -39.855 -28.656 -14.267 1.00 36.19 266 ASN A N 1
ATOM 2022 C CA . ASN A 1 266 ? -38.839 -29.466 -14.899 1.00 36.19 266 ASN A CA 1
ATOM 2023 C C . ASN A 1 266 ? -38.455 -28.786 -16.220 1.00 36.19 266 ASN A C 1
ATOM 2025 O O . ASN A 1 266 ? -39.335 -28.448 -17.014 1.00 36.19 266 ASN A O 1
ATOM 2029 N N . GLY A 1 267 ? -37.166 -28.561 -16.435 1.00 32.41 267 GLY A N 1
ATOM 2030 C CA . GLY A 1 267 ? -36.657 -27.850 -17.599 1.00 32.41 267 GLY A CA 1
ATOM 2031 C C . GLY A 1 267 ? -35.165 -28.076 -17.741 1.00 32.41 267 GLY A C 1
ATOM 2032 O O . GLY A 1 267 ? -34.374 -27.191 -17.431 1.00 32.41 267 GLY A O 1
ATOM 2033 N N . ASP A 1 268 ? -34.818 -29.279 -18.194 1.00 40.81 268 ASP A N 1
ATOM 2034 C CA . ASP A 1 268 ? -33.510 -29.655 -18.720 1.00 40.81 268 ASP A CA 1
ATOM 2035 C C . ASP A 1 268 ? -32.981 -28.584 -19.683 1.00 40.81 268 ASP A C 1
ATOM 2037 O O . ASP A 1 268 ? -33.354 -28.512 -20.855 1.00 40.81 268 ASP A O 1
ATOM 2041 N N . LYS A 1 269 ? -32.081 -27.744 -19.175 1.00 37.56 269 LYS A N 1
ATOM 2042 C CA . LYS A 1 269 ? -31.056 -27.073 -19.965 1.00 37.56 269 LYS A CA 1
ATOM 2043 C C . LYS A 1 269 ? -29.764 -27.153 -19.179 1.00 37.56 269 LYS A C 1
ATOM 2045 O O . LYS A 1 269 ? -29.508 -26.359 -18.279 1.00 37.56 269 LYS A O 1
ATOM 2050 N N . LYS A 1 270 ? -28.969 -28.141 -19.579 1.00 37.25 270 LYS A N 1
ATOM 2051 C CA . LYS A 1 270 ? -27.522 -28.241 -19.426 1.00 37.25 270 LYS A CA 1
ATOM 2052 C C . LYS A 1 270 ? -26.885 -26.893 -19.798 1.00 37.25 270 LYS A C 1
ATOM 2054 O O . LYS A 1 270 ? -26.537 -26.653 -20.949 1.00 37.25 270 LYS A O 1
ATOM 2059 N N . ARG A 1 271 ? -26.823 -25.975 -18.834 1.00 33.19 271 ARG A N 1
ATOM 2060 C CA . ARG A 1 271 ? -25.869 -24.872 -18.828 1.00 33.19 271 ARG A CA 1
ATOM 2061 C C . ARG A 1 271 ? -24.631 -25.443 -18.174 1.00 33.19 271 ARG A C 1
ATOM 2063 O O . ARG A 1 271 ? -24.647 -25.754 -16.987 1.00 33.19 271 ARG A O 1
ATOM 2070 N N . GLU A 1 272 ? -23.610 -25.647 -18.992 1.00 34.38 272 GLU A N 1
ATOM 2071 C CA . GLU A 1 272 ? -22.236 -25.763 -18.534 1.00 34.38 272 GLU A CA 1
ATOM 2072 C C . GLU A 1 272 ? -21.986 -24.577 -17.609 1.00 34.38 272 GLU A C 1
ATOM 2074 O O . GLU A 1 272 ? -21.950 -23.418 -18.023 1.00 34.38 272 GLU A O 1
ATOM 2079 N N . ASN A 1 273 ? -21.984 -24.880 -16.316 1.00 32.34 273 ASN A N 1
ATOM 2080 C CA . ASN A 1 273 ? -21.684 -23.933 -15.274 1.00 32.34 273 ASN A CA 1
ATOM 2081 C C . ASN A 1 273 ? -20.180 -23.687 -15.382 1.00 32.34 273 ASN A C 1
ATOM 2083 O O . ASN A 1 273 ? -19.389 -24.447 -14.829 1.00 32.34 273 ASN A O 1
ATOM 2087 N N . ALA A 1 274 ? -19.796 -22.661 -16.141 1.00 36.78 274 ALA A N 1
ATOM 2088 C CA . ALA A 1 274 ? -18.460 -22.074 -16.147 1.00 36.78 274 ALA A CA 1
ATOM 2089 C C . ALA A 1 274 ? -18.196 -21.356 -14.807 1.00 36.78 274 ALA A C 1
ATOM 2091 O O . ALA A 1 274 ? -17.864 -20.180 -14.763 1.00 36.78 274 ALA A O 1
ATOM 2092 N N . GLY A 1 275 ? -18.404 -22.070 -13.701 1.00 32.97 275 GLY A N 1
ATOM 2093 C CA . GLY A 1 275 ? -17.979 -21.690 -12.363 1.00 32.97 275 GLY A CA 1
ATOM 2094 C C . GLY A 1 275 ? -16.599 -22.276 -12.118 1.00 32.97 275 GLY A C 1
ATOM 2095 O O . GLY A 1 275 ? -16.447 -23.169 -11.292 1.00 32.97 275 GLY A O 1
ATOM 2096 N N . ALA A 1 276 ? -15.622 -21.814 -12.892 1.00 39.47 276 ALA A N 1
ATOM 2097 C CA . ALA A 1 276 ? -14.208 -22.002 -12.609 1.00 39.47 276 ALA A CA 1
ATOM 2098 C C . ALA A 1 276 ? -13.649 -20.697 -12.019 1.00 39.47 276 ALA A C 1
ATOM 2100 O O . ALA A 1 276 ? -12.665 -20.163 -12.502 1.00 39.47 276 ALA A O 1
ATOM 2101 N N . GLU A 1 277 ? -14.289 -20.170 -10.972 1.00 41.16 277 GLU A N 1
ATOM 2102 C CA . GLU A 1 277 ? -13.658 -19.208 -10.052 1.00 41.16 277 GLU A CA 1
ATOM 2103 C C . GLU A 1 277 ? -12.905 -19.993 -8.966 1.00 41.16 277 GLU A C 1
ATOM 2105 O O . GLU A 1 277 ? -13.114 -19.834 -7.765 1.00 41.16 277 GLU A O 1
ATOM 2110 N N . GLY A 1 278 ? -12.082 -20.943 -9.410 1.00 44.16 278 GLY A N 1
ATOM 2111 C CA . GLY A 1 278 ? -11.018 -21.487 -8.587 1.00 44.16 278 GLY A CA 1
ATOM 2112 C C . GLY A 1 278 ? -9.853 -20.531 -8.739 1.00 44.16 278 GLY A C 1
ATOM 2113 O O . GLY A 1 278 ? -9.187 -20.583 -9.766 1.00 44.16 278 GLY A O 1
ATOM 2114 N N . ASP A 1 279 ? -9.689 -19.644 -7.760 1.00 56.75 279 ASP A N 1
ATOM 2115 C CA . ASP A 1 279 ? -8.533 -18.767 -7.557 1.00 56.75 279 ASP A CA 1
ATOM 2116 C C . ASP A 1 279 ? -7.246 -19.577 -7.795 1.00 56.75 279 ASP A C 1
ATOM 2118 O O . ASP A 1 279 ? -6.828 -20.386 -6.961 1.00 56.75 279 ASP A O 1
ATOM 2122 N N . SER A 1 280 ? -6.727 -19.504 -9.023 1.00 69.81 280 SER A N 1
ATOM 2123 C CA . SER A 1 280 ? -5.717 -20.431 -9.518 1.00 69.81 280 SER A CA 1
ATOM 2124 C C . SER A 1 280 ? -4.369 -19.956 -9.017 1.00 69.81 280 SER A C 1
ATOM 2126 O O . SER A 1 280 ? -3.735 -19.101 -9.637 1.00 69.81 280 SER A O 1
ATOM 2128 N N . THR A 1 281 ? -3.954 -20.489 -7.873 1.00 84.69 281 THR A N 1
ATOM 2129 C CA . THR A 1 281 ? -2.595 -20.288 -7.385 1.00 84.69 281 THR A CA 1
ATOM 2130 C C . THR A 1 281 ? -1.603 -20.732 -8.456 1.00 84.69 281 THR A C 1
ATOM 2132 O O . THR A 1 281 ? -1.723 -21.856 -8.949 1.00 84.69 281 THR A O 1
ATOM 2135 N N . LEU A 1 282 ? -0.638 -19.882 -8.794 1.00 88.56 282 LEU A N 1
ATOM 2136 C CA . LEU A 1 282 ? 0.419 -20.206 -9.751 1.00 88.56 282 LEU A CA 1
ATOM 2137 C C . LEU A 1 282 ? 1.661 -20.759 -9.051 1.00 88.56 282 LEU A C 1
ATOM 2139 O O . LEU A 1 282 ? 2.077 -20.286 -7.987 1.00 88.56 282 LEU A O 1
ATOM 2143 N N . SER A 1 283 ? 2.278 -21.753 -9.685 1.00 88.50 283 SER A N 1
ATOM 2144 C CA . SER A 1 283 ? 3.580 -22.280 -9.283 1.00 88.50 283 SER A CA 1
ATOM 2145 C C . SER A 1 283 ? 4.704 -21.270 -9.542 1.00 88.50 283 SER A C 1
ATOM 2147 O O . SER A 1 283 ? 4.583 -20.360 -10.364 1.00 88.50 283 SER A O 1
ATOM 2149 N N . VAL A 1 284 ? 5.833 -21.442 -8.847 1.00 89.19 284 VAL A N 1
ATOM 2150 C CA . VAL A 1 284 ? 7.030 -20.609 -9.054 1.00 89.19 284 VAL A CA 1
ATOM 2151 C C . VAL A 1 284 ? 7.547 -20.756 -10.487 1.00 89.19 284 VAL A C 1
ATOM 2153 O O . VAL A 1 284 ? 8.005 -19.783 -11.077 1.00 89.19 284 VAL A O 1
ATOM 2156 N N . GLU A 1 285 ?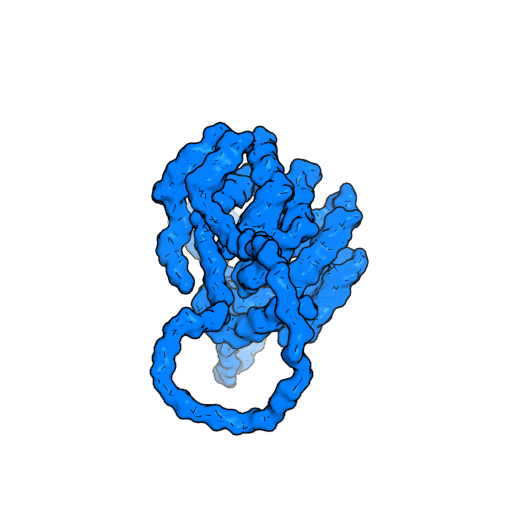 7.449 -21.952 -11.068 1.00 89.12 285 GLU A N 1
ATOM 2157 C CA . GLU A 1 285 ? 7.854 -22.230 -12.444 1.00 89.12 285 GLU A CA 1
ATOM 2158 C C . GLU A 1 285 ? 7.000 -21.472 -13.475 1.00 89.12 285 GLU A C 1
ATOM 2160 O O . GLU A 1 285 ? 7.562 -20.837 -14.365 1.00 89.12 285 GLU A O 1
ATOM 2165 N N . GLU A 1 286 ? 5.669 -21.483 -13.331 1.00 90.94 286 GLU A N 1
ATOM 2166 C CA . GLU A 1 286 ? 4.748 -20.740 -14.212 1.00 90.94 286 GLU A CA 1
ATOM 2167 C C . GLU A 1 286 ? 5.003 -19.232 -14.127 1.00 90.94 286 GLU A C 1
ATOM 2169 O O . GLU A 1 286 ? 5.106 -18.546 -15.144 1.00 90.94 286 GLU A O 1
ATOM 2174 N N . LYS A 1 287 ? 5.190 -18.718 -12.908 1.00 92.06 287 LYS A N 1
ATOM 2175 C CA . LYS A 1 287 ? 5.552 -17.317 -12.676 1.00 92.06 287 LYS A CA 1
ATOM 2176 C C . LYS A 1 287 ? 6.898 -16.959 -13.305 1.00 92.06 287 LYS A C 1
ATOM 2178 O O . LYS A 1 287 ? 7.027 -15.933 -13.966 1.00 92.06 287 LYS A O 1
ATOM 2183 N N . ALA A 1 288 ? 7.911 -17.806 -13.148 1.00 90.94 288 ALA A N 1
ATOM 2184 C CA . ALA A 1 288 ? 9.211 -17.572 -13.765 1.00 90.94 288 ALA A CA 1
ATOM 2185 C C . ALA A 1 288 ? 9.109 -17.527 -15.299 1.00 90.94 288 ALA A C 1
ATOM 2187 O O . ALA A 1 288 ? 9.735 -16.675 -15.923 1.00 90.94 288 ALA A O 1
ATOM 2188 N N . GLU A 1 289 ? 8.303 -18.396 -15.914 1.00 91.81 289 GLU A N 1
ATOM 2189 C CA . GLU A 1 289 ? 8.073 -18.375 -17.363 1.00 91.81 289 GLU A CA 1
ATOM 2190 C C . GLU A 1 289 ? 7.391 -17.078 -17.822 1.00 91.81 289 GLU A C 1
ATOM 2192 O O . GLU A 1 289 ? 7.820 -16.481 -18.808 1.00 91.81 289 GLU A O 1
ATOM 2197 N N . MET A 1 290 ? 6.403 -16.585 -17.070 1.00 91.81 290 MET A N 1
ATOM 2198 C CA . MET A 1 290 ? 5.774 -15.289 -17.346 1.00 91.81 290 MET A CA 1
ATOM 2199 C C . MET A 1 290 ? 6.774 -14.132 -17.238 1.00 91.81 290 MET A C 1
ATOM 2201 O O . MET A 1 290 ? 6.818 -13.269 -18.115 1.00 91.81 290 MET A O 1
ATOM 2205 N N . LEU A 1 291 ? 7.618 -14.125 -16.201 1.00 91.75 291 LEU A N 1
ATOM 2206 C CA . LEU A 1 291 ? 8.597 -13.059 -15.986 1.00 91.75 291 LEU A CA 1
ATOM 2207 C C . LEU A 1 291 ? 9.691 -13.033 -17.063 1.00 91.75 291 LEU A C 1
ATOM 2209 O O . LEU A 1 291 ? 10.181 -11.957 -17.400 1.00 91.75 291 LEU A O 1
ATOM 2213 N N . LYS A 1 292 ? 10.029 -14.183 -17.667 1.00 91.56 292 LYS A N 1
ATOM 2214 C CA . LYS A 1 292 ? 10.979 -14.260 -18.797 1.00 91.56 292 LYS A CA 1
ATOM 2215 C C . LYS A 1 292 ? 10.518 -13.485 -20.030 1.00 91.56 292 LYS A C 1
ATOM 2217 O O . LYS A 1 292 ? 11.344 -13.125 -20.861 1.00 91.56 292 LYS A O 1
ATOM 2222 N N . GLY A 1 293 ? 9.218 -13.206 -20.153 1.00 89.62 293 GLY A N 1
ATOM 2223 C CA . GLY A 1 293 ? 8.697 -12.311 -21.188 1.00 89.62 293 GLY A CA 1
ATOM 2224 C C . GLY A 1 293 ? 9.111 -10.847 -21.001 1.00 89.62 293 GLY A C 1
ATOM 2225 O O . GLY A 1 293 ? 9.063 -10.081 -21.960 1.00 89.62 293 GLY A O 1
ATOM 2226 N N . TYR A 1 294 ? 9.529 -10.469 -19.790 1.00 89.31 294 TYR A N 1
ATOM 2227 C CA . TYR A 1 294 ? 9.821 -9.090 -19.402 1.00 89.31 294 TYR A CA 1
ATOM 2228 C C . TYR A 1 294 ? 11.286 -8.853 -19.016 1.00 89.31 294 TYR A C 1
ATOM 2230 O O . TYR A 1 294 ? 11.731 -7.711 -19.063 1.00 89.31 294 TYR A O 1
ATOM 2238 N N . MET A 1 295 ? 12.027 -9.893 -18.610 1.00 89.50 295 MET A N 1
ATOM 2239 C CA . MET A 1 295 ? 13.404 -9.791 -18.108 1.00 89.50 295 MET A CA 1
ATOM 2240 C C . MET A 1 295 ? 14.254 -10.996 -18.540 1.00 89.50 295 MET A C 1
ATOM 2242 O O . MET A 1 295 ? 13.759 -12.122 -18.581 1.00 89.50 295 MET A O 1
ATOM 2246 N N . GLU A 1 296 ? 15.549 -10.785 -18.803 1.00 84.75 296 GLU A N 1
ATOM 2247 C CA . GLU A 1 296 ? 16.482 -11.864 -19.184 1.00 84.75 296 GLU A CA 1
ATOM 2248 C C . GLU A 1 296 ? 17.042 -12.624 -17.961 1.00 84.75 296 GLU A C 1
ATOM 2250 O O . GLU A 1 296 ? 17.155 -13.850 -17.990 1.00 84.75 296 GLU A O 1
ATOM 2255 N N . ASP A 1 297 ? 17.303 -11.932 -16.846 1.00 86.00 297 ASP A N 1
ATOM 2256 C CA . ASP A 1 297 ? 18.019 -12.473 -15.672 1.00 86.00 297 ASP A CA 1
ATOM 2257 C C . ASP A 1 297 ? 17.139 -13.268 -14.678 1.00 86.00 297 ASP A C 1
ATOM 2259 O O . ASP A 1 297 ? 17.495 -13.474 -13.517 1.00 86.00 297 ASP A O 1
ATOM 2263 N N . VAL A 1 298 ? 15.969 -13.752 -15.107 1.00 87.44 298 VAL A N 1
ATOM 2264 C CA . VAL A 1 298 ? 14.977 -14.415 -14.229 1.00 87.44 298 VAL A CA 1
ATOM 2265 C C . VAL A 1 298 ? 15.522 -15.670 -13.549 1.00 87.44 298 VAL A C 1
ATOM 2267 O O . VAL A 1 298 ? 15.192 -15.954 -12.395 1.00 87.44 298 VAL A O 1
ATOM 2270 N N . ASP A 1 299 ? 16.371 -16.427 -14.244 1.00 86.00 299 ASP A N 1
ATOM 2271 C CA . ASP A 1 299 ? 16.931 -17.668 -13.706 1.00 86.00 299 ASP A CA 1
ATOM 2272 C C . ASP A 1 299 ? 17.827 -17.412 -12.478 1.00 86.00 299 ASP A C 1
ATOM 2274 O O . ASP A 1 299 ? 17.871 -18.250 -11.573 1.00 86.00 299 ASP A O 1
ATOM 2278 N N . GLU A 1 300 ? 18.481 -16.247 -12.386 1.00 87.19 300 GLU A N 1
ATOM 2279 C CA . GLU A 1 300 ? 19.275 -15.867 -11.212 1.00 87.19 300 GLU A CA 1
ATOM 2280 C C . GLU A 1 300 ? 18.381 -15.627 -9.988 1.00 87.19 300 GLU A C 1
ATOM 2282 O O . GLU A 1 300 ? 18.663 -16.171 -8.918 1.00 87.19 300 GLU A O 1
ATOM 2287 N N . PHE A 1 301 ? 17.252 -14.928 -10.160 1.00 84.06 301 PHE A N 1
ATOM 2288 C CA . PHE A 1 301 ? 16.266 -14.714 -9.093 1.00 84.06 301 PHE A CA 1
ATOM 2289 C C . PHE A 1 301 ? 15.694 -16.032 -8.564 1.00 84.06 301 PHE A C 1
ATOM 2291 O O . PHE A 1 301 ? 15.576 -16.220 -7.354 1.00 84.06 301 PHE A O 1
ATOM 2298 N N . VAL A 1 302 ? 15.368 -16.978 -9.451 1.00 84.75 302 VAL A N 1
ATOM 2299 C CA . VAL A 1 302 ? 14.834 -18.292 -9.050 1.00 84.75 302 VAL A CA 1
ATOM 2300 C C . VAL A 1 302 ? 15.886 -19.112 -8.301 1.00 84.75 302 VAL A C 1
ATOM 2302 O O . VAL A 1 302 ? 15.567 -19.788 -7.319 1.00 84.75 302 VAL A O 1
ATOM 2305 N N . VAL A 1 303 ? 17.145 -19.074 -8.749 1.00 86.75 303 VAL A N 1
ATOM 2306 C CA . VAL A 1 303 ? 18.249 -19.757 -8.063 1.00 86.75 303 VAL A CA 1
ATOM 2307 C C . VAL A 1 303 ? 18.509 -19.139 -6.692 1.00 86.75 303 VAL A C 1
ATOM 2309 O O . VAL A 1 303 ? 18.691 -19.893 -5.733 1.00 86.75 303 VAL A O 1
ATOM 2312 N N . ASP A 1 304 ? 18.511 -17.810 -6.575 1.00 86.38 304 ASP A N 1
ATOM 2313 C CA . ASP A 1 304 ? 18.695 -17.129 -5.292 1.00 86.38 304 ASP A CA 1
ATOM 2314 C C . ASP A 1 304 ? 17.541 -17.428 -4.330 1.00 86.38 304 ASP A C 1
ATOM 2316 O O . ASP A 1 304 ? 17.785 -17.847 -3.201 1.00 86.38 304 ASP A O 1
ATOM 2320 N N . LEU A 1 305 ? 16.292 -17.371 -4.802 1.00 83.38 305 LEU A N 1
ATOM 2321 C CA . LEU A 1 305 ? 15.108 -17.699 -4.003 1.00 83.38 305 LEU A CA 1
ATOM 2322 C C . LEU A 1 305 ? 15.147 -19.141 -3.469 1.00 83.38 305 LEU A C 1
ATOM 2324 O O . LEU A 1 305 ? 14.790 -19.389 -2.320 1.00 83.38 305 LEU A O 1
ATOM 2328 N N . LYS A 1 306 ? 15.618 -20.104 -4.275 1.00 81.81 306 LYS A N 1
ATOM 2329 C CA . LYS A 1 306 ? 15.786 -21.509 -3.849 1.00 81.81 306 LYS A CA 1
ATOM 2330 C C . LYS A 1 306 ? 16.920 -21.698 -2.841 1.00 81.81 306 LYS A C 1
ATOM 2332 O O . LYS A 1 306 ? 16.875 -22.637 -2.050 1.00 81.81 306 LYS A O 1
ATOM 2337 N N . ARG A 1 307 ? 17.957 -20.858 -2.890 1.00 83.81 307 ARG A N 1
ATOM 2338 C CA . ARG A 1 307 ? 19.085 -20.893 -1.943 1.00 83.81 307 ARG A CA 1
ATOM 2339 C C . ARG A 1 307 ? 18.761 -20.180 -0.635 1.00 83.81 307 ARG A C 1
ATOM 2341 O O . ARG A 1 307 ? 19.249 -20.604 0.407 1.00 83.81 307 ARG A O 1
ATOM 2348 N N . ASN A 1 308 ? 17.953 -19.130 -0.713 1.00 77.88 308 ASN A N 1
ATOM 2349 C CA . ASN A 1 308 ? 17.601 -18.237 0.379 1.00 77.88 308 ASN A CA 1
ATOM 2350 C C . ASN A 1 308 ? 16.070 -18.096 0.470 1.00 77.88 308 ASN A C 1
ATOM 2352 O O . ASN A 1 308 ? 15.550 -17.009 0.208 1.00 77.88 308 ASN A O 1
ATOM 2356 N N . PRO A 1 309 ? 15.325 -19.164 0.818 1.00 67.62 309 PRO A N 1
ATOM 2357 C CA . PRO A 1 309 ? 13.878 -19.073 0.946 1.00 67.62 309 PRO A CA 1
ATOM 2358 C C . PRO A 1 309 ? 13.522 -18.046 2.035 1.00 67.62 309 PRO A C 1
ATOM 2360 O O . PRO A 1 309 ? 13.911 -18.207 3.199 1.00 67.62 309 PRO A O 1
ATOM 2363 N N . PRO A 1 310 ? 12.802 -16.965 1.694 1.00 61.56 310 PRO A N 1
ATOM 2364 C CA . PRO A 1 310 ? 12.379 -15.991 2.682 1.00 61.56 310 PRO A CA 1
ATOM 2365 C C . PRO A 1 310 ? 11.405 -16.668 3.659 1.00 61.56 310 PRO A C 1
ATOM 2367 O O . PRO A 1 310 ? 10.513 -17.409 3.256 1.00 61.56 310 PRO A O 1
ATOM 2370 N N . PHE A 1 311 ? 11.588 -16.407 4.956 1.00 59.28 311 PHE A N 1
ATOM 2371 C CA . PHE A 1 311 ? 10.740 -16.886 6.061 1.00 59.28 311 PHE A CA 1
ATOM 2372 C C . PHE A 1 311 ? 10.864 -18.368 6.480 1.00 59.28 311 PHE A C 1
ATOM 2374 O O . PHE A 1 311 ? 10.092 -18.798 7.343 1.00 59.28 311 PHE A O 1
ATOM 2381 N N . GLU A 1 312 ? 11.858 -19.136 6.006 1.00 43.22 312 GLU A N 1
ATOM 2382 C CA . GLU A 1 312 ? 12.196 -20.431 6.633 1.00 43.22 312 GLU A CA 1
ATOM 2383 C C . GLU A 1 312 ? 12.620 -20.213 8.100 1.00 43.22 312 GLU A C 1
ATOM 2385 O O . GLU A 1 312 ? 13.741 -19.809 8.405 1.00 43.22 312 GLU A O 1
ATOM 2390 N N . GLY A 1 313 ? 11.688 -20.439 9.031 1.00 41.88 313 GLY A N 1
ATOM 2391 C CA . GLY A 1 313 ? 11.926 -20.326 10.473 1.00 41.88 313 GLY A CA 1
ATOM 2392 C C . GLY A 1 313 ? 10.853 -19.587 11.275 1.00 41.88 313 GLY A C 1
ATOM 2393 O O . GLY A 1 313 ? 10.915 -19.620 12.503 1.00 41.88 313 GLY A O 1
ATOM 2394 N N . VAL A 1 314 ? 9.855 -18.965 10.636 1.00 38.34 314 VAL A N 1
ATOM 2395 C CA . VAL A 1 314 ? 8.726 -18.336 11.346 1.00 38.34 314 VAL A CA 1
ATOM 2396 C C . VAL A 1 314 ? 7.423 -19.010 10.930 1.00 38.34 314 VAL A C 1
ATOM 2398 O O . VAL A 1 314 ? 6.691 -18.532 10.072 1.00 38.34 314 VAL A O 1
ATOM 2401 N N . VAL A 1 315 ? 7.137 -20.148 11.560 1.00 28.23 315 VAL A N 1
ATOM 2402 C CA . VAL A 1 315 ? 5.757 -20.634 11.658 1.00 28.23 315 VAL A CA 1
ATOM 2403 C C . VAL A 1 315 ? 5.057 -19.693 12.640 1.00 28.23 315 VAL A C 1
ATOM 2405 O O . VAL A 1 315 ? 5.428 -19.669 13.816 1.00 28.23 315 VAL A O 1
ATOM 2408 N N . VAL A 1 316 ? 4.128 -18.872 12.148 1.00 31.28 316 VAL A N 1
ATOM 2409 C CA . VAL A 1 316 ? 3.204 -18.092 12.991 1.00 31.28 316 VAL A CA 1
ATOM 2410 C C . VAL A 1 316 ? 2.059 -18.989 13.439 1.00 31.28 316 VAL A C 1
ATOM 2412 O O . VAL A 1 316 ? 1.521 -19.720 12.577 1.00 31.28 316 VAL A O 1
#